Protein 9PYL (pdb70)

Solvent-accessible surface area: 13135 Å² total; per-residue (Å²): 69,44,94,4,11,115,8,10,2,87,28,2,83,84,1,11,120,122,14,93,83,3,24,54,93,1,0,8,4,34,4,2,12,4,74,6,22,49,111,14,56,11,62,58,146,39,10,34,22,7,15,103,8,28,5,63,32,8,44,1,28,37,58,33,58,118,129,59,10,90,119,11,133,129,98,14,77,58,11,46,83,107,6,47,111,31,7,148,187,37,66,107,108,24,46,63,21,12,114,83,6,60,72,87,27,74,46,5,70,142,93,0,52,66,34,0,126,56,13,78,114,89,156,45,79,60,97,5,32,129,12,10,50,87,39,0,120,85,0,22,132,123,10,98,91,11,4,159,72,0,42,45,1,29,48,67,9,4,126,28,21,59,111,18,58,14,62,65,123,39,7,43,39,10,11,103,8,27,14,46,19,10,51,2,5,56,89,39,63,104,130,86,6,97,96,5,119,114,116,20,67,64,24,44,74,98,4,25,116,32,6,123,177,47,65,107,123,19,40,67,47,16,98,76,9,54,56,115,27,83,28,2,58,34,58,0,27,5,19,0,33,0,4,96,38,38,180

Radius of gyration: 20.16 Å; Cα contacts (8 Å, |Δi|>4): 278; chains: 2; bounding box: 56×35×54 Å

Nearest PDB structures (foldseek):
  6zw4-assembly1_E  TM=3.536E-01  e=3.321E+00  Nostoc punctiforme
  6zvr-assembly1_C  TM=3.429E-01  e=3.159E+00  Nostoc punctiforme

B-factor: mean 26.14, std 9.21, range [7.26, 76.34]

Secondary structure (DSSP, 8-state):
--HHHHHHHHHHHHHHHH-TTTHHHHHHHHHHHHHHHHHHT--HHHHHHHHHHHHHHHHHHHHT-HHHHHHHHHHHHHHHHHHHHHHHTS-HHHHHHHHHHHHHHHHHHHHHHHHHHHHHHHT--/-HHHHHHHHHHHHHHHH-TTSHHHHHHHHHHHHHHHHHTT--HHHHHHHHHHHHHHHHHHHTT-HHHHHHHHHHHHHHHHHHHHHHTTS-HHHHHHHHHHHHHHHHHHHHHHHHHHHHHHH-

Structure (mmCIF, N/CA/C/O backbone):
data_9PYL
#
_entry.id   9PYL
#
_cell.length_a   42.705
_cell.length_b   52.625
_cell.length_c   98.861
_cell.angle_alpha   90.000
_cell.angle_beta   90.000
_cell.angle_gamma   90.000
#
_symmetry.space_group_name_H-M   'P 21 21 21'
#
loop_
_entity.id
_entity.type
_entity.pdbx_description
1 polymer ZETA_2
2 non-polymer 'ZINC ION'
3 water water
#
loop_
_atom_site.group_PDB
_atom_site.id
_atom_site.type_symbol
_atom_site.label_atom_id
_atom_site.label_alt_id
_atom_site.label_comp_id
_atom_site.label_asym_id
_atom_site.label_entity_id
_atom_site.label_seq_id
_atom_site.pdbx_PDB_ins_code
_atom_site.Cartn_x
_atom_site.Cartn_y
_atom_site.Cartn_z
_atom_site.occupancy
_atom_site.B_iso_or_equiv
_atom_site.auth_seq_id
_atom_site.auth_comp_id
_atom_site.auth_asym_id
_atom_site.auth_atom_id
_atom_site.pdbx_PDB_model_num
ATOM 1 N N . LEU A 1 2 ? 42.33514 37.11459 38.68445 1.000 25.25731 2 LEU A N 1
ATOM 2 C CA . LEU A 1 2 ? 42.94078 37.10715 40.01135 1.000 25.97130 2 LEU A CA 1
ATOM 3 C C . LEU A 1 2 ? 42.48590 38.31589 40.82390 1.000 29.20658 2 LEU A C 1
ATOM 4 O O . LEU A 1 2 ? 42.91392 39.44016 40.56819 1.000 33.59793 2 LEU A O 1
ATOM 9 N N . TH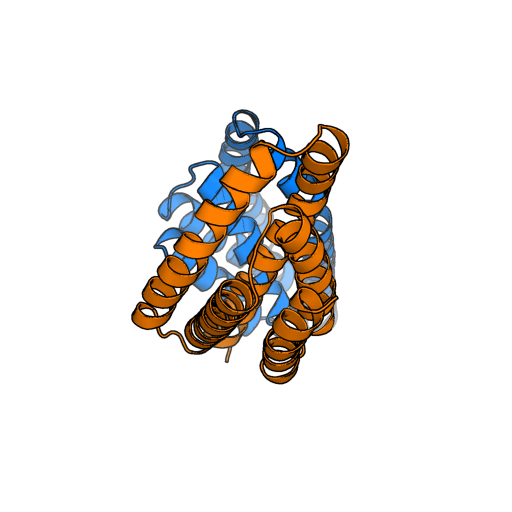R A 1 3 ? 41.61437 38.07910 41.80175 1.000 25.31160 3 THR A N 1
ATOM 10 C CA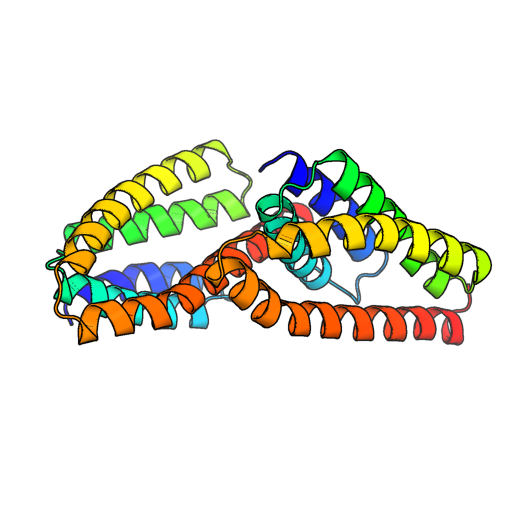 . THR A 1 3 ? 41.09460 39.16032 42.61932 1.000 23.13558 3 THR A CA 1
ATOM 11 C C . THR A 1 3 ? 42.16754 39.67133 43.57914 1.000 22.57850 3 THR A C 1
ATOM 12 O O . THR A 1 3 ? 43.15550 38.98355 43.84419 1.000 24.93845 3 THR A O 1
ATOM 16 N N . PRO A 1 4 ? 42.00279 40.89080 44.10120 1.000 22.72768 4 PRO A N 1
ATOM 17 C CA . PRO A 1 4 ? 42.93814 41.36894 45.13276 1.000 18.90302 4 PRO A CA 1
ATOM 18 C C . PRO A 1 4 ? 42.91786 40.52848 46.39616 1.000 23.20644 4 PRO A C 1
ATOM 19 O O . PRO A 1 4 ? 43.93133 40.45783 47.10181 1.000 15.13821 4 PRO A O 1
ATOM 23 N N . LEU A 1 5 ? 41.78710 39.89768 46.71434 1.000 16.32258 5 LEU A N 1
ATOM 24 C CA . LEU A 1 5 ? 41.75227 38.99738 47.86114 1.000 21.24734 5 LEU A CA 1
ATOM 25 C C . LEU A 1 5 ? 42.54974 37.72898 47.58158 1.000 19.69426 5 LEU A C 1
ATOM 26 O O . LEU A 1 5 ? 43.27117 37.23410 48.45701 1.000 19.28181 5 LEU A O 1
ATOM 31 N N . GLN A 1 6 ? 42.43781 37.19057 46.36507 1.000 22.29195 6 GLN A N 1
ATOM 32 C CA . GLN A 1 6 ? 43.20631 36.00079 46.01943 1.000 21.66437 6 GLN A CA 1
ATOM 33 C C . GLN A 1 6 ? 44.69723 36.29816 45.96849 1.000 21.50673 6 GLN A C 1
ATOM 34 O O . GLN A 1 6 ? 45.50877 35.45645 46.36791 1.000 19.66489 6 GLN A O 1
ATOM 40 N N . GLN A 1 7 ? 45.07302 37.49110 45.50146 1.000 18.51286 7 GLN A N 1
ATOM 41 C CA . GLN A 1 7 ? 46.48021 37.88294 45.50367 1.000 17.03238 7 GLN A CA 1
ATOM 42 C C . GLN A 1 7 ? 47.01985 38.00466 46.92280 1.000 19.16355 7 GLN A C 1
ATOM 43 O O . GLN A 1 7 ? 48.17763 37.65873 47.18255 1.000 19.62987 7 GLN A O 1
ATOM 49 N N . ALA A 1 8 ? 46.19709 38.49329 47.85593 1.00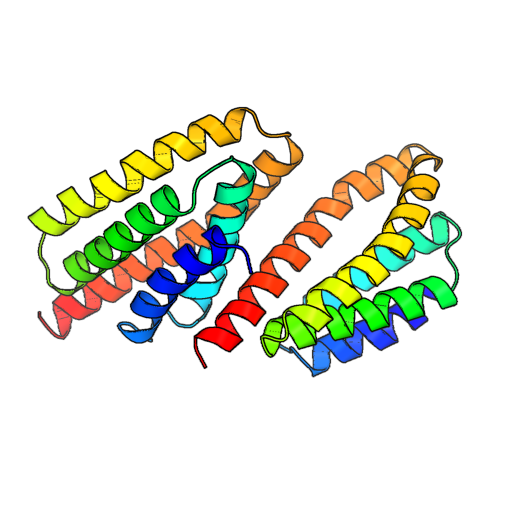0 11.35626 8 ALA A N 1
ATOM 50 C CA . ALA A 1 8 ? 46.64405 38.61580 49.24047 1.000 18.16127 8 ALA A CA 1
ATOM 51 C C . ALA A 1 8 ? 46.86111 37.24715 49.87509 1.000 16.76163 8 ALA A C 1
ATOM 52 O O . ALA A 1 8 ? 47.83821 37.04152 50.60446 1.000 18.13827 8 ALA A O 1
ATOM 54 N N . ALA A 1 9 ? 45.95973 36.29889 49.61465 1.000 13.33023 9 ALA A N 1
ATOM 55 C CA . ALA A 1 9 ? 46.15480 34.94825 50.12857 1.000 17.90007 9 ALA A CA 1
ATOM 56 C C . ALA A 1 9 ? 47.33212 34.25928 49.45085 1.000 19.21025 9 ALA A C 1
ATOM 57 O O . ALA A 1 9 ? 48.07357 33.51724 50.10370 1.000 15.39294 9 ALA A O 1
ATOM 59 N N . LEU A 1 10 ? 47.53040 34.50983 48.15347 1.000 19.34620 10 LEU A N 1
ATOM 60 C CA . LEU A 1 10 ? 48.64150 33.89984 47.42708 1.000 14.78042 10 LEU A CA 1
ATOM 61 C C . LEU A 1 10 ? 49.98647 34.36644 47.96824 1.000 20.84983 10 LEU A C 1
ATOM 62 O O . LEU A 1 10 ? 50.92839 33.57271 48.07008 1.000 22.96452 10 LEU A O 1
ATOM 67 N N . LYS A 1 11 ? 50.09169 35.64846 48.32426 1.000 11.36021 11 LYS A N 1
ATOM 68 C CA . LYS A 1 11 ? 51.35933 36.19625 48.80006 1.000 18.35602 11 LYS A CA 1
ATOM 69 C C . LYS A 1 11 ? 51.82488 35.50278 50.07437 1.000 13.25901 11 LYS A C 1
ATOM 70 O O . LYS A 1 11 ? 52.99309 35.11705 50.19357 1.000 18.55789 11 LYS A O 1
ATOM 76 N N . TRP A 1 12 ? 50.92785 35.34363 51.04726 1.000 16.36971 12 TRP A N 1
ATOM 77 C CA . TRP A 1 12 ? 51.33394 34.75786 52.32044 1.000 10.53990 12 TRP A CA 1
ATOM 78 C C . TRP A 1 12 ? 51.43309 33.23955 52.25547 1.000 17.91918 12 TRP A C 1
ATOM 79 O O . TRP A 1 12 ? 52.28285 32.65177 52.93408 1.000 17.47852 12 TRP A O 1
ATOM 90 N N . ALA A 1 13 ? 50.59067 32.58902 51.45065 1.000 15.30643 13 ALA A N 1
ATOM 91 C CA . ALA A 1 13 ? 50.67480 31.13777 51.32951 1.000 22.19126 13 ALA A CA 1
ATOM 92 C C . ALA A 1 13 ? 51.92472 30.70932 50.57184 1.000 22.42967 13 ALA A C 1
ATOM 93 O O . ALA A 1 13 ? 52.49513 29.65312 50.87047 1.000 24.12323 13 ALA A O 1
ATOM 95 N N . ARG A 1 14 ? 52.36526 31.51014 49.59644 1.000 15.87052 14 ARG A N 1
ATOM 96 C CA . ARG A 1 14 ? 53.58863 31.18550 48.86819 1.000 25.85266 14 ARG A CA 1
ATOM 97 C C . ARG A 1 14 ? 54.81731 31.34633 49.75478 1.000 22.01910 14 ARG A C 1
ATOM 98 O O . ARG A 1 14 ? 55.77259 30.56931 49.64255 1.000 23.95968 14 ARG A O 1
ATOM 106 N N . LYS A 1 15 ? 54.81872 32.35610 50.63287 1.000 18.56131 15 LYS A N 1
ATOM 107 C CA . LYS A 1 15 ? 55.94648 32.53778 51.54319 1.000 16.06382 15 LYS A CA 1
ATOM 108 C C . LYS A 1 15 ? 56.10966 31.32840 52.45676 1.000 18.01318 15 LYS A C 1
ATOM 109 O O . LYS A 1 15 ? 57.22152 30.81453 52.62817 1.000 19.90131 15 LYS A O 1
ATOM 115 N N . LEU A 1 16 ? 55.00824 30.84980 53.04126 1.000 15.88283 16 LEU A N 1
ATOM 116 C CA . LEU A 1 16 ? 55.08068 29.66885 53.89733 1.000 23.12094 16 LEU A CA 1
ATOM 117 C C . LEU A 1 16 ? 55.57280 28.45027 53.12458 1.000 22.84545 16 LEU A C 1
ATOM 118 O O . LEU A 1 16 ? 56.39934 27.68081 53.62774 1.000 23.12216 16 LEU A O 1
ATOM 123 N N . ALA A 1 17 ? 55.09041 28.26668 51.89235 1.000 20.93462 17 ALA A N 1
ATOM 124 C CA . ALA A 1 17 ? 55.51768 27.11835 51.09704 1.000 20.61850 17 ALA A CA 1
ATOM 125 C C . ALA A 1 17 ? 56.99538 27.21155 50.73895 1.000 20.59047 17 ALA A C 1
ATOM 126 O O . ALA A 1 17 ? 57.71135 26.20381 50.76308 1.000 25.03669 17 ALA A O 1
ATOM 128 N N . GLU A 1 18 ? 57.46945 28.41468 50.40848 1.000 21.04441 18 GLU A N 1
ATOM 129 C CA . GLU A 1 18 ? 58.87512 28.59093 50.06147 1.000 22.87952 18 GLU A CA 1
ATOM 130 C C . GLU A 1 18 ? 59.78612 28.35346 51.25990 1.000 25.38548 18 GLU A C 1
ATOM 131 O O . GLU A 1 18 ? 60.85092 27.74264 51.12062 1.000 19.48561 18 GLU A O 1
ATOM 137 N N . ARG A 1 19 ? 59.40123 28.83495 52.44225 1.000 20.89898 19 ARG A N 1
ATOM 138 C CA . ARG A 1 19 ? 60.27345 28.67745 53.59950 1.000 25.98784 19 ARG A CA 1
ATOM 139 C C . ARG A 1 19 ? 60.22359 27.27391 54.18447 1.000 28.87362 19 ARG A C 1
ATOM 140 O O . ARG A 1 19 ? 61.15674 26.87754 54.88902 1.000 32.43469 19 ARG A O 1
ATOM 148 N N . PHE A 1 20 ? 59.16526 26.51626 53.91410 1.000 17.92814 20 PHE A N 1
ATOM 149 C CA . PHE A 1 20 ? 58.99977 25.16283 54.44274 1.000 31.23537 20 PHE A CA 1
ATOM 150 C C . PHE A 1 20 ? 58.55162 24.26668 53.29791 1.000 21.20658 20 PHE A C 1
ATOM 151 O O . PHE A 1 20 ? 57.35383 23.99355 53.13671 1.000 20.73116 20 PHE A O 1
ATOM 159 N N . PRO A 1 21 ? 59.49439 23.79251 52.47779 1.000 26.49529 21 PRO A N 1
ATOM 160 C CA . PRO A 1 21 ? 59.11414 23.05602 51.25948 1.000 20.70132 21 PRO A CA 1
ATOM 161 C C . PRO A 1 21 ? 58.37958 21.76084 51.53201 1.000 26.82250 21 PRO A C 1
ATOM 162 O O . PRO A 1 21 ? 57.70646 21.24604 50.63035 1.000 28.94721 21 PRO A O 1
ATOM 166 N N . GLU A 1 22 ? 58.49460 21.21047 52.74027 1.000 27.12957 22 GLU A N 1
ATOM 167 C CA A GLU A 1 22 ? 57.77372 19.98912 53.08117 0.629 29.49739 22 GLU A CA 1
ATOM 168 C CA B GLU A 1 22 ? 57.77301 19.98081 53.03991 0.371 29.45090 22 GLU A CA 1
ATOM 169 C C . GLU A 1 22 ? 56.26498 20.18971 52.99406 1.000 29.09721 22 GLU A C 1
ATOM 170 O O . GLU A 1 22 ? 55.52545 19.24909 52.68286 1.000 32.54784 22 GLU A O 1
ATOM 181 N N . LEU A 1 23 ? 55.79004 21.40481 53.27688 1.000 36.56071 23 LEU A N 1
ATOM 182 C CA . LEU A 1 23 ? 54.36747 21.68719 53.11215 1.000 34.01756 23 LEU A CA 1
ATOM 183 C C . LEU A 1 23 ? 53.98268 21.65691 51.63889 1.000 36.82079 23 LEU A C 1
ATOM 184 O O . LEU A 1 23 ? 52.91696 21.14471 51.27705 1.000 39.11815 23 LEU A O 1
ATOM 189 N N . GLY A 1 24 ? 54.84132 22.19977 50.77771 1.000 31.23942 24 GLY A N 1
ATOM 190 C CA . GLY A 1 24 ? 54.66477 22.08641 49.34630 1.000 36.59922 24 GLY A CA 1
ATOM 191 C C . GLY A 1 24 ? 53.64663 23.05759 48.78374 1.000 33.14682 24 GLY A C 1
ATOM 192 O O . GLY A 1 24 ? 53.07380 23.90478 49.47368 1.000 30.65079 24 GLY A O 1
ATOM 193 N N . GLU A 1 25 ? 53.42976 22.92340 47.47467 1.000 37.93222 25 GLU A N 1
ATOM 194 C CA . GLU A 1 25 ? 52.40445 23.70655 46.80183 1.000 31.20927 25 GLU A CA 1
ATOM 195 C C . GLU A 1 25 ? 51.00421 23.36594 47.29288 1.000 32.38693 25 GLU A C 1
ATOM 196 O O . GLU A 1 25 ? 50.09449 24.18689 47.13816 1.000 25.23443 25 GLU A O 1
ATOM 202 N N . GLU A 1 26 ? 50.81074 22.17566 47.87384 1.000 34.22850 26 GLU A N 1
ATOM 203 C CA . GLU A 1 26 ? 49.51534 21.83430 48.45713 1.000 33.58714 26 GLU A CA 1
ATOM 204 C C . GLU A 1 26 ? 49.10836 22.83765 49.52815 1.000 31.50600 26 GLU A C 1
ATOM 205 O O . GLU A 1 26 ? 47.92222 23.16382 49.66003 1.000 30.29563 26 GLU A O 1
ATOM 211 N N . PHE A 1 27 ? 50.07907 23.35417 50.28411 1.000 25.64351 27 PHE A N 1
ATOM 212 C CA . PHE A 1 27 ? 49.78213 24.38221 51.27390 1.000 22.59622 27 PHE A CA 1
ATOM 213 C C . PHE A 1 27 ? 49.21294 25.63642 50.61890 1.000 22.71400 27 PHE A C 1
ATOM 214 O O . PHE A 1 27 ? 48.33388 26.29391 51.19008 1.000 20.81059 27 PHE A O 1
ATOM 222 N N . ILE A 1 28 ? 49.69013 25.97648 49.41814 1.000 25.77613 28 ILE A N 1
ATOM 223 C CA . ILE A 1 28 ? 49.17191 27.14594 48.71074 1.000 20.66561 28 ILE A CA 1
ATOM 224 C C . ILE A 1 28 ? 47.77189 26.87329 48.17534 1.000 20.54372 28 ILE A C 1
ATOM 225 O O . ILE A 1 28 ? 46.87145 27.71516 48.28696 1.000 14.35719 28 ILE A O 1
ATOM 230 N N . ALA A 1 29 ? 47.56799 25.70147 47.57225 1.000 17.90824 29 ALA A N 1
ATOM 231 C CA . ALA A 1 29 ? 46.28340 25.41808 46.94241 1.000 20.22020 29 ALA A CA 1
ATOM 232 C C . ALA A 1 29 ? 45.16721 25.35523 47.97564 1.000 14.73965 29 ALA A C 1
ATOM 233 O O . ALA A 1 29 ? 44.07565 25.89142 47.75135 1.000 13.71452 29 ALA A O 1
ATOM 235 N N . VAL A 1 30 ? 45.42599 24.71934 49.12142 1.000 17.57121 30 VAL A N 1
ATOM 236 C CA . VAL A 1 30 ? 44.40424 24.61654 50.16002 1.000 17.95580 30 VAL A CA 1
ATOM 237 C C . VAL A 1 30 ? 44.04293 25.99701 50.69539 1.000 16.05340 30 VAL A C 1
ATOM 238 O O . VAL A 1 30 ? 42.87357 26.28108 50.98365 1.000 21.90355 30 VAL A O 1
ATOM 242 N N . HIS A 1 31 ? 45.03205 26.88211 50.82650 1.000 15.77394 31 HIS A N 1
ATOM 243 C CA . HIS A 1 31 ? 44.74329 28.20980 51.35020 1.000 17.29660 31 HIS A CA 1
ATOM 244 C C . HIS A 1 31 ? 44.03746 29.08606 50.32539 1.000 21.20110 31 HIS A C 1
ATOM 245 O O . HIS A 1 31 ? 43.31730 30.01292 50.71077 1.000 18.47578 31 HIS A O 1
ATOM 252 N N . LEU A 1 32 ? 44.21777 28.80917 49.03304 1.000 15.96209 32 LEU A N 1
ATOM 253 C CA . LEU A 1 32 ? 43.42074 29.49168 48.01843 1.000 20.69094 32 LEU A CA 1
ATOM 254 C C . LEU A 1 32 ? 41.95795 29.07180 48.09307 1.000 20.00499 32 LEU A C 1
ATOM 255 O O . LEU A 1 32 ? 41.05751 29.91156 47.97026 1.000 19.99194 32 LEU A O 1
ATOM 260 N N . GLU A 1 33 ? 41.70280 27.77392 48.28447 1.000 19.84986 33 GLU A N 1
ATOM 261 C CA . GLU A 1 33 ? 40.32925 27.29747 48.41339 1.000 16.91544 33 GLU A CA 1
ATOM 262 C C . GLU A 1 33 ? 39.66509 27.86704 49.65873 1.000 16.31046 33 GLU A C 1
ATOM 263 O O . GLU A 1 33 ? 38.48160 28.22269 49.63212 1.000 21.96878 33 GLU A O 1
ATOM 269 N N . GLU A 1 34 ? 40.40716 27.94814 50.76381 1.000 17.22354 34 GLU A N 1
ATOM 270 C CA . GLU A 1 34 ? 39.88444 28.61618 51.94976 1.000 17.64753 34 GLU A CA 1
ATOM 271 C C . GLU A 1 34 ? 39.57980 30.08039 51.65662 1.000 19.69787 34 GLU A C 1
ATOM 272 O O . GLU A 1 34 ? 38.55498 30.61181 52.10264 1.000 22.70297 34 GLU A O 1
ATOM 278 N N . ALA A 1 35 ? 40.44646 30.73772 50.87906 1.000 21.91419 35 ALA A N 1
ATOM 279 C CA . ALA A 1 35 ? 40.24114 32.13958 50.53060 1.000 14.62268 35 ALA A CA 1
ATOM 280 C C . ALA A 1 35 ? 39.02093 32.34172 49.64326 1.000 17.76740 35 ALA A C 1
ATOM 281 O O . ALA A 1 35 ? 38.44831 33.43506 49.63375 1.000 18.62610 35 ALA A O 1
ATOM 283 N N . ARG A 1 36 ? 38.61741 31.32461 48.87887 1.000 16.30742 36 ARG A N 1
ATOM 284 C CA . ARG A 1 36 ? 37.39892 31.46020 48.09001 1.000 21.56151 36 ARG A CA 1
ATOM 285 C C . ARG A 1 36 ? 36.17308 31.50316 48.99465 1.000 20.20380 36 ARG A C 1
ATOM 286 O O . ARG A 1 36 ? 35.22980 32.25845 48.73585 1.000 18.97519 36 ARG A O 1
ATOM 294 N N . PHE A 1 37 ? 36.17522 30.72073 50.07346 1.000 14.44270 37 PHE A N 1
ATOM 295 C CA . PHE A 1 37 ? 35.07436 30.80629 51.02233 1.000 11.87021 37 PHE A CA 1
ATOM 296 C C . PHE A 1 37 ? 35.10039 32.12309 51.79048 1.000 14.08808 37 PHE A C 1
ATOM 297 O O . PHE A 1 37 ? 34.03963 32.68898 52.07585 1.000 14.60102 37 PHE A O 1
ATOM 305 N N . TRP A 1 38 ? 36.29015 32.63540 52.11841 1.000 15.58667 38 TRP A N 1
ATOM 306 C CA . TRP A 1 38 ? 36.37083 33.95856 52.73357 1.000 19.19854 38 TRP A CA 1
ATOM 307 C C . TRP A 1 38 ? 35.79694 35.02690 51.81139 1.000 15.40579 38 TRP A C 1
ATOM 308 O O . TRP A 1 38 ? 35.07491 35.92503 52.26140 1.000 13.58644 38 TRP A O 1
ATOM 319 N N . GLU A 1 39 ? 36.10419 34.94366 50.51488 1.000 16.30104 39 GLU A N 1
ATOM 320 C CA . GLU A 1 39 ? 35.54357 35.89357 49.55973 1.000 14.72537 39 GLU A CA 1
ATOM 321 C C . GLU A 1 39 ? 34.02814 35.74800 49.45508 1.000 15.76036 39 GLU A C 1
ATOM 322 O O . GLU A 1 39 ? 33.30814 36.74991 49.37129 1.000 12.46942 39 GLU A O 1
ATOM 328 N N . LYS A 1 40 ? 33.52335 34.51148 49.46558 1.000 16.72019 40 LYS A N 1
ATOM 329 C CA . LYS A 1 40 ? 32.07750 34.30405 49.43509 1.000 21.18389 40 LYS A CA 1
ATOM 330 C C . LYS A 1 40 ? 31.39925 34.92675 50.64952 1.000 15.93622 40 LYS A C 1
ATOM 331 O O . LYS A 1 40 ? 30.30884 35.50184 50.53399 1.000 24.25064 40 LYS A O 1
ATOM 337 N N . ALA A 1 41 ? 32.03132 34.82730 51.82086 1.000 18.23411 41 ALA A N 1
ATOM 338 C CA . ALA A 1 41 ? 31.47353 35.36670 53.05515 1.000 14.99369 41 ALA A CA 1
ATOM 339 C C . ALA A 1 41 ? 31.56166 36.88379 53.14269 1.000 24.65838 41 ALA A C 1
ATOM 340 O O . ALA A 1 41 ? 30.97338 37.46849 54.05957 1.000 22.41133 41 ALA A O 1
ATOM 342 N N . GLY A 1 42 ? 32.27838 37.52925 52.23134 1.000 20.55331 42 GLY A N 1
ATOM 343 C CA . GLY A 1 42 ? 32.39424 38.96972 52.23464 1.000 24.07261 42 GLY A CA 1
ATOM 344 C C . GLY A 1 42 ? 33.63393 39.53688 52.88951 1.000 20.24202 42 GLY A C 1
ATOM 345 O O . GLY A 1 42 ? 33.62769 40.71967 53.24916 1.000 21.69277 42 GLY A O 1
ATOM 346 N N . ALA A 1 43 ? 34.68772 38.74086 53.05835 1.000 15.45048 43 ALA A N 1
ATOM 347 C CA . ALA A 1 43 ? 35.93781 39.24806 53.60229 1.000 18.98409 43 ALA A CA 1
ATOM 348 C C . ALA A 1 43 ? 36.59990 40.21181 52.62120 1.000 18.95807 43 ALA A C 1
ATOM 349 O O . ALA A 1 43 ? 36.39171 40.14806 51.40587 1.000 13.96944 43 ALA A O 1
ATOM 351 N N . THR A 1 44 ? 37.42083 41.10801 53.16680 1.000 15.22064 44 THR A N 1
ATOM 352 C CA . THR A 1 44 ? 38.13492 42.09628 52.37677 1.000 17.36236 44 THR A CA 1
ATOM 353 C C . THR A 1 44 ? 39.57561 41.66567 52.15187 1.000 19.30096 44 THR A C 1
ATOM 354 O O . THR A 1 44 ? 40.10972 40.83297 52.88991 1.000 16.73685 44 THR A O 1
ATOM 358 N N . PRO A 1 45 ? 40.23728 42.21670 51.12899 1.000 21.56096 45 PRO A N 1
ATOM 359 C CA . PRO A 1 45 ? 41.66056 41.90160 50.92625 1.000 21.68992 45 PRO A CA 1
ATOM 360 C C . PRO A 1 45 ? 42.54258 42.24133 52.11601 1.000 22.40202 45 PRO A C 1
ATOM 361 O O . PRO A 1 45 ? 43.54279 41.55223 52.34921 1.000 19.74846 45 PRO A O 1
ATOM 365 N N . GLU A 1 46 ? 42.21454 43.28218 52.87960 1.000 20.01439 46 GLU A N 1
ATOM 366 C CA . GLU A 1 46 ? 43.05933 43.62711 54.01688 1.000 18.02444 46 GLU A CA 1
ATOM 367 C C . GLU A 1 46 ? 42.87328 42.65012 55.17308 1.000 21.90943 46 GLU A C 1
ATOM 368 O O . GLU A 1 46 ? 43.83367 42.36323 55.89876 1.000 14.82637 46 GLU A O 1
ATOM 374 N N . GLU A 1 47 ? 41.65909 42.12024 55.35196 1.000 13.38124 47 GLU A N 1
ATOM 375 C CA . GLU A 1 47 ? 41.44308 41.08427 56.35751 1.000 25.89455 47 GLU A CA 1
ATOM 376 C C . GLU A 1 47 ? 42.21587 39.81413 56.01577 1.000 15.43320 47 GLU A C 1
ATOM 377 O O . GLU A 1 47 ? 42.82225 39.19570 56.89643 1.000 17.24476 47 GLU A O 1
ATOM 383 N N . VAL A 1 48 ? 42.20742 39.41474 54.74069 1.000 16.74526 48 VAL A N 1
ATOM 384 C CA . VAL A 1 48 ? 42.95109 38.23289 54.31103 1.000 15.27835 48 VAL A CA 1
ATOM 385 C C . VAL A 1 48 ? 44.45210 38.48105 54.40192 1.000 19.66173 48 VAL A C 1
ATOM 386 O O . VAL A 1 48 ? 45.22610 37.57981 54.74582 1.000 14.50581 48 VAL A O 1
ATOM 390 N N . ASP A 1 49 ? 44.88665 39.70568 54.09867 1.000 16.16854 49 ASP A N 1
ATOM 391 C CA . ASP A 1 49 ? 46.30570 40.03376 54.17100 1.000 19.07080 49 ASP A CA 1
ATOM 392 C C . ASP A 1 49 ? 46.79548 40.03168 55.61208 1.000 17.22168 49 ASP A C 1
ATOM 393 O O . ASP A 1 49 ? 47.91061 39.57808 55.89575 1.000 17.07104 49 ASP A O 1
ATOM 398 N N . ALA A 1 50 ? 45.98088 40.54246 56.53610 1.000 17.05777 50 ALA A N 1
ATOM 399 C CA . ALA A 1 50 ? 46.37883 40.54506 57.93882 1.000 19.93309 50 ALA A CA 1
ATOM 400 C C . ALA A 1 50 ? 46.33218 39.13998 58.52417 1.000 16.55796 50 ALA A C 1
ATOM 401 O O . ALA A 1 50 ? 47.16533 38.78361 59.36564 1.000 17.69543 50 ALA A O 1
ATOM 403 N N . ALA A 1 51 ? 45.36655 38.32671 58.09121 1.000 16.88362 51 ALA A N 1
ATOM 404 C CA . ALA A 1 51 ? 45.27359 36.96223 58.59917 1.000 17.02130 51 ALA A CA 1
ATOM 405 C C . ALA A 1 51 ? 46.39745 36.09586 58.04848 1.000 12.41372 51 ALA A C 1
ATOM 406 O O . ALA A 1 51 ? 46.97441 35.27805 58.77668 1.000 15.35565 51 ALA A O 1
ATOM 408 N N . GLY A 1 52 ? 46.71945 36.25698 56.76203 1.000 16.24942 52 GLY A N 1
ATOM 409 C CA . GLY A 1 52 ? 47.83007 35.51556 56.19247 1.000 14.77082 52 GLY A CA 1
ATOM 410 C C . GLY A 1 52 ? 49.16116 35.90294 56.80200 1.000 16.47630 52 GLY A C 1
ATOM 411 O O . GLY A 1 52 ? 50.03948 35.05318 56.98589 1.000 14.72449 52 GLY A O 1
ATOM 412 N N . LYS A 1 53 ? 49.33206 37.18605 57.12215 1.000 15.86027 53 LYS A N 1
ATOM 413 C CA . LYS A 1 53 ? 50.56305 37.63084 57.76563 1.000 17.59175 53 LYS A CA 1
ATOM 414 C C . LYS A 1 53 ? 50.70165 37.03449 59.15890 1.000 14.06676 53 LYS A C 1
ATOM 415 O O . LYS A 1 53 ? 51.79755 36.62278 59.55889 1.000 14.78118 53 LYS A O 1
ATOM 421 N N . ALA A 1 54 ? 49.60249 36.98265 59.91343 1.000 12.32563 54 ALA A N 1
ATOM 422 C CA . ALA A 1 54 ? 49.64479 36.35663 61.22868 1.000 18.08795 54 ALA A CA 1
ATOM 423 C C . ALA A 1 54 ? 49.85296 34.85037 61.12457 1.000 15.84272 54 ALA A C 1
ATOM 424 O O . ALA A 1 54 ? 50.45046 34.24686 62.02222 1.000 17.32988 54 ALA A O 1
ATOM 426 N N . THR A 1 55 ? 49.37950 34.23028 60.04051 1.000 16.05742 55 THR A N 1
ATOM 427 C CA . THR A 1 55 ? 49.56924 32.79200 59.86639 1.000 14.94672 55 THR A CA 1
ATOM 428 C C . THR A 1 55 ? 51.03177 32.45117 59.61877 1.000 14.06629 55 THR A C 1
ATOM 429 O O . THR A 1 55 ? 51.54103 31.45751 60.15138 1.000 19.81235 55 THR A O 1
ATOM 433 N N . LEU A 1 56 ? 51.72354 33.25771 58.80922 1.000 18.21690 56 LEU A N 1
ATOM 434 C CA . LEU A 1 56 ? 53.15276 33.04234 58.60034 1.000 17.63501 56 LEU A CA 1
ATOM 435 C C . LEU A 1 56 ? 53.92550 33.22611 59.89976 1.000 20.24084 56 LEU A C 1
ATOM 436 O O . LEU A 1 56 ? 54.79762 32.41599 60.23340 1.000 20.46510 56 LEU A O 1
ATOM 441 N N . GLU A 1 57 ? 53.61162 34.28391 60.65162 1.000 17.80862 57 GLU A N 1
ATOM 442 C CA . GLU A 1 57 ? 54.24593 34.48527 61.95078 1.000 24.98119 57 GLU A CA 1
ATOM 443 C C . GLU A 1 57 ? 53.92461 33.35221 62.91583 1.000 17.15521 57 GLU A C 1
ATOM 444 O O . GLU A 1 57 ? 54.76550 32.98614 63.74488 1.000 18.41516 57 GLU A O 1
ATOM 450 N N . TYR A 1 58 ? 52.71707 32.79119 62.83238 1.000 17.81330 58 TYR A N 1
ATOM 451 C CA . TYR A 1 58 ? 52.35608 31.68875 63.71786 1.000 21.87937 58 TYR A CA 1
ATOM 452 C C . TYR A 1 58 ? 53.22993 30.46988 63.45103 1.000 16.27627 58 TYR A C 1
ATOM 453 O O . TYR A 1 58 ? 53.83207 29.90585 64.37238 1.000 21.99141 58 TYR A O 1
ATOM 462 N N . TYR A 1 59 ? 53.32199 30.05449 62.18778 1.000 19.88903 59 TYR A N 1
ATOM 463 C CA . TYR A 1 59 ? 54.11824 28.87639 61.86965 1.000 14.73977 59 TYR A CA 1
ATOM 464 C C . TYR A 1 59 ? 55.60365 29.13555 62.07704 1.000 21.82302 59 TYR A C 1
ATOM 465 O O . TYR A 1 59 ? 56.32369 28.25006 62.55055 1.000 19.99306 59 TYR A O 1
ATOM 474 N N . GLU A 1 60 ? 56.07405 30.34230 61.75653 1.000 17.21955 60 GLU A N 1
ATOM 475 C CA . GLU A 1 60 ? 57.44858 30.70829 62.07919 1.000 17.81071 60 GLU A CA 1
ATOM 476 C C . GLU A 1 60 ? 57.71139 30.62329 63.57729 1.000 24.22165 60 GLU A C 1
ATOM 477 O O . GLU A 1 60 ? 58.83335 30.31246 63.99191 1.000 22.75183 60 GLU A O 1
ATOM 483 N N . ALA A 1 61 ? 56.69382 30.88471 64.40295 1.000 18.54800 61 ALA A N 1
ATOM 484 C CA . ALA A 1 61 ? 56.86667 30.76672 65.84738 1.000 22.47837 61 ALA A CA 1
ATOM 485 C C . ALA A 1 61 ? 57.03294 29.31270 66.26922 1.000 16.64079 61 ALA A C 1
ATOM 486 O O . ALA A 1 61 ? 57.85172 29.00588 67.14230 1.000 24.37301 61 ALA A O 1
ATOM 488 N N . ILE A 1 62 ? 56.26168 28.40667 65.66589 1.000 14.87690 62 ILE A N 1
ATOM 489 C CA . ILE A 1 62 ? 56.40072 26.98461 65.96542 1.000 18.89521 62 ILE A CA 1
ATOM 490 C C . ILE A 1 62 ? 57.77449 26.47893 65.53741 1.000 21.15198 62 ILE A C 1
ATOM 491 O O . ILE A 1 62 ? 58.41622 25.69872 66.25180 1.000 29.14372 62 ILE A O 1
ATOM 496 N N . ARG A 1 63 ? 58.24789 26.91621 64.36896 1.000 15.91390 63 ARG A N 1
ATOM 497 C CA . ARG A 1 63 ? 59.55003 26.47467 63.87750 1.000 23.24704 63 ARG A CA 1
ATOM 498 C C . ARG A 1 63 ? 60.68255 26.93323 64.78677 1.000 21.21462 63 ARG A C 1
ATOM 499 O O . ARG A 1 63 ? 61.69546 26.23532 64.91825 1.000 24.34267 63 ARG A O 1
ATOM 507 N N . ASN A 1 64 ? 60.52704 28.08537 65.43338 1.000 23.05095 64 ASN A N 1
ATOM 508 C CA . ASN A 1 64 ? 61.57580 28.66400 66.25992 1.000 20.83442 64 ASN A CA 1
ATOM 509 C C . ASN A 1 64 ? 61.33560 28.47733 67.75260 1.000 26.55115 64 ASN A C 1
ATOM 510 O O . ASN A 1 64 ? 62.16160 28.91789 68.55701 1.000 25.25253 64 ASN A O 1
ATOM 515 N N . GLY A 1 65 ? 60.23739 27.83416 68.14294 1.000 24.41485 65 GLY A N 1
ATOM 516 C CA . GLY A 1 65 ? 59.96483 27.62355 69.55122 1.000 27.99507 65 GLY A CA 1
ATOM 517 C C . GLY A 1 65 ? 59.56438 28.86049 70.32200 1.000 34.10135 65 GLY A C 1
ATOM 518 O O . GLY A 1 65 ? 59.62322 28.85479 71.55424 1.000 36.90580 65 GLY A O 1
ATOM 519 N N . ASP A 1 66 ? 59.16064 29.92654 69.63391 1.000 24.54799 66 ASP A N 1
ATOM 520 C CA . ASP A 1 66 ? 58.70330 31.14655 70.29247 1.000 26.74085 66 ASP A CA 1
ATOM 521 C C . ASP A 1 66 ? 57.22971 30.98123 70.65017 1.000 31.14868 66 ASP A C 1
ATOM 522 O O . ASP A 1 66 ? 56.36201 31.01879 69.77138 1.000 27.49755 66 ASP A O 1
ATOM 527 N N . GLU A 1 67 ? 56.94482 30.80642 71.94351 1.000 32.17876 67 GLU A N 1
ATOM 528 C CA . GLU A 1 67 ? 55.58290 30.51849 72.38399 1.000 32.04444 67 GLU A CA 1
ATOM 529 C C . GLU A 1 67 ? 54.74882 31.78554 72.54793 1.000 34.80375 67 GLU A C 1
ATOM 530 O O . GLU A 1 67 ? 53.55632 31.78547 72.22259 1.000 32.18431 67 GLU A O 1
ATOM 536 N N . GLU A 1 68 ? 55.34289 32.86583 73.06510 1.000 34.77309 68 GLU A N 1
ATOM 537 C CA . GLU A 1 68 ? 54.60702 34.12279 73.18779 1.000 31.36227 68 GLU A CA 1
ATOM 538 C C . GLU A 1 68 ? 54.18107 34.63801 71.81939 1.000 29.82842 68 GLU A C 1
ATOM 539 O O . GLU A 1 68 ? 53.03713 35.06541 71.62823 1.000 30.43361 68 GLU A O 1
ATOM 545 N N . LYS A 1 69 ? 55.10092 34.61244 70.85422 1.000 26.82316 69 LYS A N 1
ATOM 546 C CA . LYS A 1 69 ? 54.77685 35.04316 69.49973 1.000 23.31800 69 LYS A CA 1
ATOM 547 C C . LYS A 1 69 ? 53.72863 34.13981 68.86564 1.000 20.02895 69 LYS A C 1
ATOM 548 O O . LYS A 1 69 ? 52.87487 34.61500 68.10776 1.000 21.37624 69 LYS A O 1
ATOM 554 N N . ALA A 1 70 ? 53.76717 32.84155 69.17587 1.000 21.65055 70 ALA A N 1
ATOM 555 C CA . ALA A 1 70 ? 52.76976 31.91649 68.64797 1.000 19.13117 70 ALA A CA 1
ATOM 556 C C . ALA A 1 70 ? 51.38249 32.21749 69.20058 1.000 24.27580 70 ALA A C 1
ATOM 557 O O . ALA A 1 70 ? 50.38867 32.14436 68.46818 1.000 24.74016 70 ALA A O 1
ATOM 559 N N . VAL A 1 71 ? 51.29208 32.55459 70.48879 1.000 24.22358 71 VAL A N 1
ATOM 560 C CA . VAL A 1 71 ? 49.99626 32.87240 71.08260 1.000 28.06504 71 VAL A CA 1
ATOM 561 C C . VAL A 1 71 ? 49.43041 34.14895 70.47450 1.000 28.99769 71 VAL A C 1
ATOM 562 O O . VAL A 1 71 ? 48.25091 34.21067 70.10839 1.000 23.39783 71 VAL A O 1
ATOM 566 N N . GLU A 1 72 ? 50.26160 35.18797 70.35810 1.000 24.99215 72 GLU A N 1
ATOM 567 C CA . GLU A 1 72 ? 49.77984 36.45292 69.81314 1.000 22.15277 72 GLU A CA 1
ATOM 568 C C . GLU A 1 72 ? 49.39579 36.31416 68.34409 1.000 22.63251 72 GLU A C 1
ATOM 569 O O . GLU A 1 72 ? 48.35344 36.82568 67.91963 1.000 19.52612 72 GLU A O 1
ATOM 575 N N . ALA A 1 73 ? 50.22159 35.62757 67.55120 1.000 23.71451 73 ALA A N 1
ATOM 576 C CA . ALA A 1 73 ? 49.91394 35.48467 66.13205 1.000 17.89956 73 ALA A CA 1
ATOM 577 C C . ALA A 1 73 ? 48.65999 34.64494 65.92356 1.000 21.00027 73 ALA A C 1
ATOM 578 O O . ALA A 1 73 ? 47.82946 34.96520 65.06530 1.000 16.58270 73 ALA A O 1
ATOM 580 N N . ARG A 1 74 ? 48.50040 33.57452 66.70927 1.000 18.36357 74 ARG A N 1
ATOM 581 C CA . ARG A 1 74 ? 47.31346 32.73339 66.59054 1.000 20.49362 74 ARG A CA 1
ATOM 582 C C . ARG A 1 74 ? 46.04459 33.52294 66.88590 1.000 24.83398 74 ARG A C 1
ATOM 583 O O . ARG A 1 74 ? 45.04283 33.38517 66.17515 1.000 22.26820 74 ARG A O 1
ATOM 591 N N . LYS A 1 75 ? 46.06830 34.36365 67.92593 1.000 27.24830 75 LYS A N 1
ATOM 592 C CA . LYS A 1 75 ? 44.88745 35.15962 68.25294 1.000 27.26235 75 LYS A CA 1
ATOM 593 C C . LYS A 1 75 ? 44.58102 36.17766 67.16235 1.000 26.16704 75 LYS A C 1
ATOM 594 O O . LYS A 1 75 ? 43.41308 36.41617 66.83980 1.000 25.28972 75 LYS A O 1
ATOM 600 N N . LYS A 1 76 ? 45.61034 36.80342 66.59434 1.000 19.87997 76 LYS A N 1
ATOM 601 C CA . LYS A 1 76 ? 45.36560 37.78020 65.54047 1.000 23.73524 76 LYS A CA 1
ATOM 602 C C . LYS A 1 76 ? 44.71827 37.12522 64.32615 1.000 24.97875 76 LYS A C 1
ATOM 603 O O . LYS A 1 76 ? 43.80320 37.69379 63.72018 1.000 24.37581 76 LYS A O 1
ATOM 609 N N . ALA A 1 77 ? 45.16215 35.91624 63.97138 1.000 20.31740 77 ALA A N 1
ATOM 610 C CA . ALA A 1 77 ? 44.59325 35.22822 62.81587 1.000 21.44273 77 ALA A CA 1
ATOM 611 C C . ALA A 1 77 ? 43.17043 34.75759 63.09149 1.000 22.39588 77 ALA A C 1
ATOM 612 O O . ALA A 1 77 ? 42.29442 34.86959 62.22486 1.000 10.20760 77 ALA A O 1
ATOM 614 N N . LEU A 1 78 ? 42.91800 34.23258 64.29310 1.000 18.09914 78 LEU A N 1
ATOM 615 C CA . LEU A 1 78 ? 41.60578 33.68477 64.60960 1.000 19.54640 78 LEU A CA 1
ATOM 616 C C . LEU A 1 78 ? 40.58741 34.75722 64.96930 1.000 21.63249 78 LEU A C 1
ATOM 617 O O . LEU A 1 78 ? 39.38488 34.51426 64.82573 1.000 22.03527 78 LEU A O 1
ATOM 622 N N . ASP A 1 79 ? 41.02924 35.92867 65.43662 1.000 19.11134 79 ASP A N 1
ATOM 623 C CA . ASP A 1 79 ? 40.10361 37.04718 65.57756 1.000 21.40942 79 ASP A CA 1
ATOM 624 C C . ASP A 1 79 ? 39.48254 37.40325 64.23341 1.000 23.77202 79 ASP A C 1
ATOM 625 O O . ASP A 1 79 ? 38.28368 37.69101 64.15009 1.000 22.29269 79 ASP A O 1
ATOM 630 N N . ILE A 1 80 ? 40.28350 37.38543 63.16507 1.000 19.14503 80 ILE A N 1
ATOM 631 C CA . ILE A 1 80 ? 39.74237 37.69796 61.84658 1.000 26.61879 80 ILE A CA 1
ATOM 632 C C . ILE A 1 80 ? 38.93097 36.52511 61.31249 1.000 16.98947 80 ILE A C 1
ATOM 633 O O . ILE A 1 80 ? 37.90842 36.71611 60.63961 1.000 23.95851 80 ILE A O 1
ATOM 638 N N . TYR A 1 81 ? 39.36226 35.29906 61.60683 1.000 17.37289 81 TYR A N 1
ATOM 639 C CA . TYR A 1 81 ? 38.62996 34.12192 61.15756 1.000 21.86245 81 TYR A CA 1
ATOM 640 C C . TYR A 1 81 ? 37.24901 34.03811 61.79152 1.000 23.86381 81 TYR A C 1
ATOM 641 O O . TYR A 1 81 ? 36.29493 33.60317 61.13764 1.000 28.21443 81 TYR A O 1
ATOM 650 N N . ASN A 1 82 ? 37.11878 34.43918 63.05779 1.000 24.71381 82 ASN A N 1
ATOM 651 C CA . ASN A 1 82 ? 35.81434 34.37256 63.71064 1.000 24.74762 82 ASN A CA 1
ATOM 652 C C . ASN A 1 82 ? 34.82194 35.32401 63.05881 1.000 27.05807 82 ASN A C 1
ATOM 653 O O . ASN A 1 82 ? 33.62805 35.01452 62.96533 1.000 26.86858 82 ASN A O 1
ATOM 658 N N . LYS A 1 83 ? 35.29583 36.48714 62.60569 1.000 25.15981 83 LYS A N 1
ATOM 659 C CA . LYS A 1 83 ? 34.43070 37.40038 61.86809 1.000 24.47901 83 LYS A CA 1
ATOM 660 C C . LYS A 1 83 ? 33.88545 36.75270 60.60547 1.000 25.78990 83 LYS A C 1
ATOM 661 O O . LYS A 1 83 ? 32.77824 37.08001 60.16534 1.000 26.83414 83 LYS A O 1
ATOM 667 N N . ILE A 1 84 ? 34.64339 35.83831 60.01239 1.000 22.84075 84 ILE A N 1
ATOM 668 C CA . ILE A 1 84 ? 34.23992 35.23911 58.75200 1.000 25.17331 84 ILE A CA 1
ATOM 669 C C . ILE A 1 84 ? 33.38032 33.99280 58.96004 1.000 24.33491 84 ILE A C 1
ATOM 670 O O . ILE A 1 84 ? 32.49321 33.71584 58.14735 1.000 20.60102 84 ILE A O 1
ATOM 675 N N . VAL A 1 85 ? 33.60246 33.25217 60.04706 1.000 23.30806 85 VAL A N 1
ATOM 676 C CA . VAL A 1 85 ? 32.71575 32.14259 60.38944 1.000 29.17576 85 VAL A CA 1
ATOM 677 C C . VAL A 1 85 ? 31.29161 32.64704 60.58788 1.000 26.90018 85 VAL A C 1
ATOM 678 O O . VAL A 1 85 ? 30.32901 32.06814 60.07092 1.000 22.93266 85 VAL A O 1
ATOM 682 N N . GLU A 1 86 ? 31.13530 33.73942 61.33921 1.000 30.52082 86 GLU A N 1
ATOM 683 C CA . GLU A 1 86 ? 29.79452 34.25326 61.59488 1.000 31.39226 86 GLU A CA 1
ATOM 684 C C . GLU A 1 86 ? 29.17167 34.84719 60.33829 1.000 26.57300 86 GLU A C 1
ATOM 685 O O . GLU A 1 86 ? 27.94543 34.81632 60.18195 1.000 27.46463 86 GLU A O 1
ATOM 691 N N . ALA A 1 87 ? 29.99022 35.38030 59.42930 1.000 21.96068 87 ALA A N 1
ATOM 692 C CA . ALA A 1 87 ? 29.45240 35.83439 58.15222 1.000 17.40533 87 ALA A CA 1
ATOM 693 C C . ALA A 1 87 ? 29.03154 34.65884 57.27605 1.000 20.00983 87 ALA A C 1
ATOM 694 O O . ALA A 1 87 ? 28.07851 34.77729 56.49567 1.000 19.84470 87 ALA A O 1
ATOM 696 N N . LEU A 1 88 ? 29.71633 33.51805 57.39774 1.000 19.58006 88 LEU A N 1
ATOM 697 C CA . LEU A 1 88 ? 29.35074 32.33938 56.62129 1.000 22.43558 88 LEU A CA 1
ATOM 698 C C . LEU A 1 88 ? 27.99160 31.78584 57.02187 1.000 34.96775 88 LEU A C 1
ATOM 699 O O . LEU A 1 88 ? 27.37501 31.06177 56.23282 1.000 26.43207 88 LEU A O 1
ATOM 704 N N . LYS A 1 89 ? 27.51480 32.11299 58.22558 1.000 32.10175 89 LYS A N 1
ATOM 705 C CA . LYS A 1 89 ? 26.21095 31.63563 58.67279 1.000 30.91693 89 LYS A CA 1
ATOM 706 C C . LYS A 1 89 ? 25.08800 32.20018 57.81251 1.000 31.86939 89 LYS A C 1
ATOM 707 O O . LYS A 1 89 ? 24.08826 31.51734 57.56040 1.000 44.90999 89 LYS A O 1
ATOM 713 N N . LYS A 1 90 ? 25.23079 33.44398 57.35965 1.000 22.40712 90 LYS A N 1
ATOM 714 C CA . LYS A 1 90 ? 24.23577 34.08708 56.51136 1.000 27.10075 90 LYS A CA 1
ATOM 715 C C . LYS A 1 90 ? 24.40711 33.74137 55.03632 1.000 31.44741 90 LYS A C 1
ATOM 716 O O . LYS A 1 90 ? 23.75537 34.35507 54.18432 1.000 31.36224 90 LYS A O 1
ATOM 722 N N . GLN A 1 91 ? 25.26656 32.78290 54.71759 1.000 18.32644 91 GLN A N 1
ATOM 723 C CA . GLN A 1 91 ? 25.48032 32.37531 53.34274 1.000 24.34606 91 GLN A CA 1
ATOM 724 C C . GLN A 1 91 ? 24.45236 31.32666 52.93467 1.000 21.85212 91 GLN A C 1
ATOM 725 O O . GLN A 1 91 ? 23.84523 30.67541 53.79075 1.000 15.24960 91 GLN A O 1
ATOM 731 N N . PRO A 1 92 ? 24.22008 31.16050 51.63522 1.000 19.14715 92 PRO A N 1
ATOM 732 C CA . PRO A 1 92 ? 23.29315 30.12752 51.18734 1.000 22.32117 92 PRO A CA 1
ATOM 733 C C . PRO A 1 92 ? 23.72929 28.76619 51.69404 1.000 17.40938 92 PRO A C 1
ATOM 734 O O . PRO A 1 92 ? 24.92966 28.51863 51.91122 1.000 19.83099 92 PRO A O 1
ATOM 738 N N . PRO A 1 93 ? 22.78128 27.85077 51.90732 1.000 20.02950 93 PRO A N 1
ATOM 739 C CA . PRO A 1 93 ? 23.13978 26.54619 52.48529 1.000 18.28012 93 PRO A CA 1
ATOM 740 C C . PRO A 1 93 ? 24.10973 25.74541 51.63885 1.000 19.84151 93 PRO A C 1
ATOM 741 O O . PRO A 1 93 ? 24.90507 24.97940 52.19347 1.000 17.36600 93 PRO A O 1
ATOM 745 N N . GLU A 1 94 ? 24.06740 25.88262 50.31235 1.000 24.36534 94 GLU A N 1
ATOM 746 C CA . GLU A 1 94 ? 25.02731 25.15877 49.48726 1.000 18.76147 94 GLU A CA 1
ATOM 747 C C . GLU A 1 94 ? 26.45152 25.64011 49.73568 1.000 16.12719 94 GLU A C 1
ATOM 748 O O . GLU A 1 94 ? 27.39103 24.84033 49.68203 1.000 20.09283 94 GLU A O 1
ATOM 754 N N . VAL A 1 95 ? 26.63217 26.92774 50.03279 1.000 17.53148 95 VAL A N 1
ATOM 755 C CA . VAL A 1 95 ? 27.96447 27.42640 50.35925 1.000 14.09522 95 VAL A CA 1
ATOM 756 C C . VAL A 1 95 ? 28.42232 26.88539 51.71026 1.000 16.61217 95 VAL A C 1
ATOM 757 O O . VAL A 1 95 ? 29.57943 26.47361 51.87130 1.000 13.05509 95 VAL A O 1
ATOM 761 N N . VAL A 1 96 ? 27.52454 26.86930 52.69791 1.000 12.29187 96 VAL A N 1
ATOM 762 C CA . VAL A 1 96 ? 27.88060 26.37559 54.02592 1.000 15.67152 96 VAL A CA 1
ATOM 763 C C . VAL A 1 96 ? 28.20567 24.88980 53.96882 1.000 14.23301 96 VAL A C 1
ATOM 764 O O . VAL A 1 96 ? 29.19749 24.43049 54.54588 1.000 14.78174 96 VAL A O 1
ATOM 768 N N . ALA A 1 97 ? 27.36767 24.11599 53.27709 1.000 14.60802 97 ALA A N 1
ATOM 769 C CA . ALA A 1 97 ? 27.61555 22.68498 53.14004 1.000 15.86522 97 ALA A CA 1
ATOM 770 C C . ALA A 1 97 ? 28.90684 22.42027 52.37556 1.000 16.37751 97 ALA A C 1
ATOM 771 O O . ALA A 1 97 ? 29.63369 21.46770 52.67950 1.000 19.47579 97 ALA A O 1
ATOM 773 N N . ALA A 1 98 ? 29.21059 23.25648 51.37955 1.000 12.16239 98 ALA A N 1
ATOM 774 C CA . ALA A 1 98 ? 30.46608 23.11653 50.64916 1.000 12.39325 98 ALA A CA 1
ATOM 775 C C . ALA A 1 98 ? 31.65949 23.39391 51.55106 1.000 14.52513 98 ALA A C 1
ATOM 776 O O . ALA A 1 98 ? 32.68317 22.70641 51.46777 1.000 14.20978 98 ALA A O 1
ATOM 778 N N . TYR A 1 99 ? 31.53946 24.39291 52.42761 1.000 17.53461 99 TYR A N 1
ATOM 779 C CA . TYR A 1 99 ? 32.62592 24.72063 53.34244 1.000 13.98751 99 TYR A CA 1
ATOM 780 C C . TYR A 1 99 ? 32.84148 23.61262 54.36511 1.000 15.94458 99 TYR A C 1
ATOM 781 O O . TYR A 1 99 ? 33.98508 23.26051 54.67741 1.000 20.19764 99 TYR A O 1
ATOM 790 N N . GLU A 1 100 ? 31.75523 23.04863 54.89397 1.000 20.53434 100 GLU A N 1
ATOM 791 C CA . GLU A 1 100 ? 31.88524 21.95323 55.84743 1.000 22.62082 100 GLU A CA 1
ATOM 792 C C . GLU A 1 100 ? 32.53077 20.73131 55.20706 1.000 20.47913 100 GLU A C 1
ATOM 793 O O . GLU A 1 100 ? 33.22938 19.97209 55.88733 1.000 25.91164 100 GLU A O 1
ATOM 799 N N . ALA A 1 101 ? 32.31931 20.53014 53.90348 1.000 19.61717 101 ALA A N 1
ATOM 800 C CA . ALA A 1 101 ? 32.95033 19.42659 53.19058 1.000 19.90403 101 ALA A CA 1
ATOM 801 C C . ALA A 1 101 ? 34.40591 19.70377 52.84101 1.000 23.44467 101 ALA A C 1
ATOM 802 O O . ALA A 1 101 ? 35.17206 18.75549 52.64063 1.000 20.42254 101 ALA A O 1
ATOM 804 N N . PHE A 1 102 ? 34.80153 20.97239 52.74943 1.000 24.37562 102 PHE A N 1
ATOM 805 C CA . PH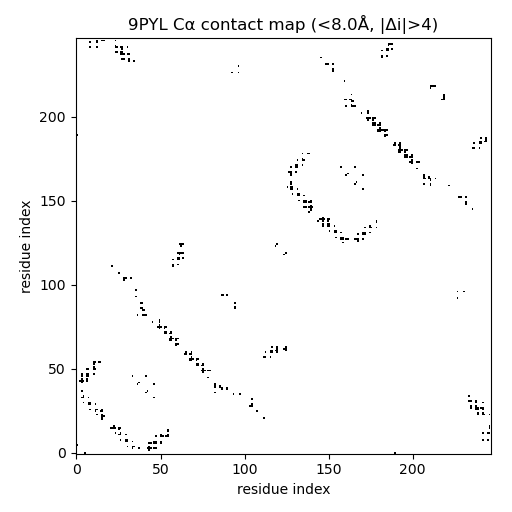E A 1 102 ? 36.18589 21.31510 52.45139 1.000 18.71024 102 PHE A CA 1
ATOM 806 C C . PHE A 1 102 ? 37.05183 21.39612 53.70077 1.000 22.86274 102 PHE A C 1
ATOM 807 O O . PHE A 1 102 ? 38.25092 21.10001 53.63195 1.000 23.76569 102 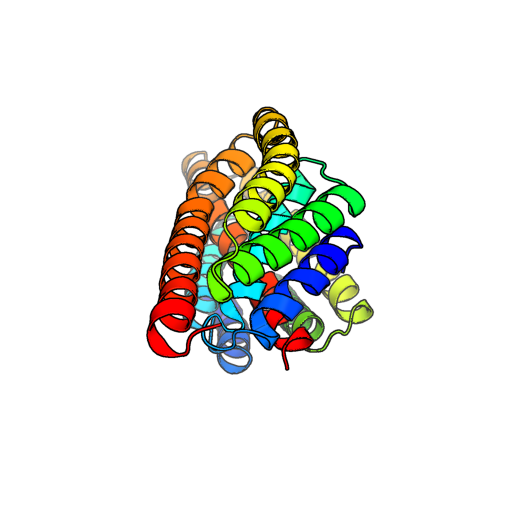PHE A O 1
ATOM 815 N N . ARG A 1 103 ? 36.46732 21.78242 54.83633 1.000 23.14073 103 ARG A N 1
ATOM 816 C CA . ARG A 1 103 ? 37.25668 22.04237 56.03883 1.000 23.50518 103 ARG A CA 1
ATOM 817 C C . ARG A 1 103 ? 38.10520 20.86654 56.51773 1.000 30.20555 103 ARG A C 1
ATOM 818 O O . ARG A 1 103 ? 39.22671 21.11841 56.98972 1.000 28.85569 103 ARG A O 1
ATOM 826 N N . PRO A 1 104 ? 37.66121 19.60353 56.46214 1.000 28.93106 104 PRO A N 1
ATOM 827 C CA . PRO A 1 104 ? 38.55304 18.51547 56.90596 1.000 29.21228 104 PRO A CA 1
ATOM 828 C C . PRO A 1 104 ? 39.87761 18.46522 56.16187 1.000 23.72005 104 PRO A C 1
ATOM 829 O O . PRO A 1 104 ? 40.88421 18.03359 56.73843 1.000 27.07820 104 PRO A O 1
ATOM 833 N N . ARG A 1 105 ? 39.91478 18.90348 54.90274 1.000 17.79337 105 ARG A N 1
ATOM 834 C CA . ARG A 1 105 ? 41.17751 18.92819 54.17185 1.000 20.59891 105 ARG A CA 1
ATOM 835 C C . ARG A 1 105 ? 42.08804 20.03614 54.68278 1.000 18.69814 105 ARG A C 1
ATOM 836 O O . ARG A 1 105 ? 43.31117 19.86776 54.74233 1.000 13.90370 105 ARG A O 1
ATOM 844 N N . HIS A 1 106 ? 41.51259 21.17921 55.05222 1.000 17.22051 106 HIS A N 1
ATOM 845 C CA . HIS A 1 106 ? 42.31457 22.22317 55.67515 1.000 20.32241 106 HIS A CA 1
ATOM 846 C C . HIS A 1 106 ? 42.77200 21.79803 57.06439 1.000 19.56190 106 HIS A C 1
ATOM 847 O O . HIS A 1 106 ? 43.91157 22.07093 57.45884 1.000 18.47883 106 HIS A O 1
ATOM 854 N N . GLU A 1 107 ? 41.89691 21.11974 57.81354 1.000 19.18808 107 GLU A N 1
ATOM 855 C CA . GLU A 1 107 ? 42.27361 20.59659 59.12366 1.000 26.57442 107 GLU A CA 1
ATOM 856 C C . GLU A 1 107 ? 43.45923 19.64565 59.02064 1.000 18.50880 107 GLU A C 1
ATOM 857 O O . GLU A 1 107 ? 44.37070 19.68851 59.85343 1.000 21.52407 107 GLU A O 1
ATOM 863 N N . ALA A 1 108 ? 43.46482 18.77637 58.00675 1.000 21.32844 108 ALA A N 1
ATOM 864 C CA . ALA A 1 108 ? 44.53687 17.79253 57.89266 1.000 18.30729 108 ALA A CA 1
ATOM 865 C C . ALA A 1 108 ? 45.86168 18.45573 57.54270 1.000 22.05121 108 ALA A C 1
ATOM 866 O O . ALA A 1 108 ? 46.90888 18.08406 58.08551 1.000 21.32705 108 ALA A O 1
ATOM 868 N N . LEU A 1 109 ? 45.83701 19.44002 56.63973 1.000 21.32102 109 LEU A N 1
ATOM 869 C CA . LEU A 1 109 ? 47.04565 20.20342 56.34653 1.000 16.59245 109 LEU A CA 1
ATOM 870 C C . LEU A 1 109 ? 47.51818 20.97559 57.57215 1.000 18.13297 109 LEU A C 1
ATOM 871 O O . LEU A 1 109 ? 48.72520 21.09968 57.80978 1.000 21.22305 109 LEU A O 1
ATOM 876 N N . HIS A 1 110 ? 46.57827 21.50018 58.36301 1.000 19.11860 110 HIS A N 1
ATOM 877 C CA . HIS A 1 110 ? 46.93858 22.25337 59.56156 1.000 18.22017 110 HIS A CA 1
ATOM 878 C C . HIS A 1 110 ? 47.59184 21.35562 60.60341 1.000 15.92839 110 HIS A C 1
ATOM 879 O O . HIS A 1 110 ? 48.58170 21.74651 61.23244 1.000 20.39562 110 HIS A O 1
ATOM 886 N N . ARG A 1 111 ? 47.04859 20.15228 60.80437 1.000 19.23723 111 ARG A N 1
ATOM 887 C CA . ARG A 1 111 ? 47.66684 19.21021 61.73020 1.000 15.21986 111 ARG A CA 1
ATOM 888 C C . ARG A 1 111 ? 49.04971 18.79562 61.24936 1.000 15.97043 111 ARG A C 1
ATOM 889 O O . ARG A 1 111 ? 49.98177 18.67693 62.05284 1.000 16.45894 111 ARG A O 1
ATOM 897 N N . ARG A 1 112 ? 49.20677 18.57191 59.94341 1.000 10.09115 112 ARG A N 1
ATOM 898 C CA . ARG A 1 112 ? 50.52044 18.20208 59.42848 1.000 13.58162 112 ARG A CA 1
ATOM 899 C C . ARG A 1 112 ? 51.51553 19.34757 59.57194 1.000 16.18608 112 ARG A C 1
ATOM 900 O O . ARG A 1 112 ? 52.66802 19.12740 59.95910 1.000 16.38990 112 ARG A O 1
ATOM 908 N N . ALA A 1 113 ? 51.09308 20.57777 59.27097 1.000 13.50032 113 ALA A N 1
ATOM 909 C CA . ALA A 1 113 ? 52.02298 21.70287 59.32136 1.000 14.61263 113 ALA A CA 1
ATOM 910 C C . ALA A 1 113 ? 52.49670 21.97140 60.74622 1.000 13.90683 113 ALA A C 1
ATOM 911 O O . ALA A 1 113 ? 53.67526 22.27466 60.96711 1.000 15.17214 113 ALA A O 1
ATOM 913 N N . GLU A 1 114 ? 51.59404 21.86578 61.72450 1.000 13.29257 114 GLU A N 1
ATOM 914 C CA . GLU A 1 114 ? 51.98299 22.05732 63.12047 1.000 17.89351 114 GLU A CA 1
ATOM 915 C C . GLU A 1 114 ? 52.97401 20.99294 63.57768 1.000 18.96441 114 GLU A C 1
ATOM 916 O O . GLU A 1 114 ? 53.95134 21.30317 64.26978 1.000 15.62275 114 GLU A O 1
ATOM 922 N N . ALA A 1 115 ? 52.73864 19.73139 63.20725 1.000 16.63651 115 ALA A N 1
ATOM 923 C CA . ALA A 1 115 ? 53.61815 18.65566 63.65886 1.000 13.97199 115 ALA A CA 1
ATOM 924 C C . ALA A 1 115 ? 54.96299 18.69778 62.94464 1.000 13.46110 115 ALA A C 1
ATOM 925 O O . ALA A 1 115 ? 56.00611 18.44015 63.55685 1.000 13.36583 115 ALA A O 1
ATOM 927 N N . THR A 1 116 ? 54.95756 19.01750 61.64759 1.000 15.38540 116 THR A N 1
ATOM 928 C CA . THR A 1 116 ? 56.19187 19.02185 60.86953 1.000 13.83096 116 THR A CA 1
ATOM 929 C C . THR A 1 116 ? 57.13131 20.13076 61.32385 1.000 14.12336 116 THR A C 1
ATOM 930 O O . THR A 1 116 ? 58.34902 19.92910 61.40035 1.000 13.69978 116 THR A O 1
ATOM 934 N N . LEU A 1 117 ? 56.58544 21.30999 61.62415 1.000 15.15270 117 LEU A N 1
ATOM 935 C CA . LEU A 1 117 ? 57.42461 22.42679 62.03573 1.000 15.46027 117 LEU A CA 1
ATOM 936 C C . LEU A 1 117 ? 57.89300 22.28271 63.47743 1.000 14.84679 117 LEU A C 1
ATOM 937 O O . LEU A 1 117 ? 59.01215 22.69359 63.80274 1.000 20.33450 117 LEU A O 1
ATOM 942 N N . ARG A 1 118 ? 57.05817 21.71465 64.35136 1.000 11.11167 118 ARG A N 1
ATOM 943 C CA . ARG A 1 118 ? 57.52418 21.36909 65.68970 1.000 15.33269 118 ARG A CA 1
ATOM 944 C C . ARG A 1 118 ? 58.64625 20.34121 65.62454 1.000 13.84774 118 ARG A C 1
ATOM 945 O O . ARG A 1 118 ? 59.58900 20.38876 66.42243 1.000 25.32498 118 ARG A O 1
ATOM 953 N N . ALA A 1 119 ? 58.56702 19.40943 64.67042 1.000 18.71461 119 ALA A N 1
ATOM 954 C CA . ALA A 1 119 ? 59.61566 18.40436 64.52458 1.000 17.62934 119 ALA A CA 1
ATOM 955 C C . ALA A 1 119 ? 60.92773 19.03994 64.08830 1.000 24.82113 119 ALA A C 1
ATOM 956 O O . ALA A 1 119 ? 62.00795 18.60316 64.50426 1.000 23.11854 119 ALA A O 1
ATOM 958 N N . GLN A 1 120 ? 60.85029 20.07015 63.24007 1.000 24.72560 120 GLN A N 1
ATOM 959 C CA . GLN A 1 120 ? 62.04515 20.78311 62.80425 1.000 29.10027 120 GLN A CA 1
ATOM 960 C C . GLN A 1 120 ? 62.67258 21.57801 63.93924 1.000 22.07525 120 GLN A C 1
ATOM 961 O O . GLN A 1 120 ? 63.89670 21.74020 63.97427 1.000 27.26684 120 GLN A O 1
ATOM 967 N N . TYR A 1 121 ? 61.85972 22.08921 64.86605 1.000 24.58808 121 TYR A N 1
ATOM 968 C CA . TYR A 1 121 ? 62.42205 22.76028 66.03334 1.000 25.92630 121 TYR A CA 1
ATOM 969 C C . TYR A 1 121 ? 63.04882 21.76599 67.00166 1.000 29.86769 121 TYR A C 1
ATOM 970 O O . TYR A 1 121 ? 64.06763 22.07154 67.63023 1.000 37.11211 121 TYR A O 1
ATOM 979 N N . GLU A 1 122 ? 62.46029 20.57753 67.13999 1.000 26.75860 122 GLU A N 1
ATOM 980 C CA . GLU A 1 122 ? 63.00425 19.60282 68.07852 1.000 31.78657 122 GLU A CA 1
ATOM 981 C C . GLU A 1 122 ? 64.28198 18.96531 67.55165 1.000 30.19877 122 GLU A C 1
ATOM 982 O O . GLU A 1 122 ? 65.17188 18.62833 68.33950 1.000 34.31377 122 GLU A O 1
ATOM 988 N N . ALA A 1 123 ? 64.39833 18.80154 66.23327 1.000 32.02178 123 ALA A N 1
ATOM 989 C CA . ALA A 1 123 ? 65.54184 18.12645 65.62739 1.000 29.16565 123 ALA A CA 1
ATOM 990 C C . ALA A 1 123 ? 66.60931 19.10797 65.15794 1.000 36.97135 123 ALA A C 1
ATOM 991 O O . ALA A 1 123 ? 67.75947 19.03835 65.60030 1.000 43.84580 123 ALA A O 1
ATOM 993 N N . ARG A 1 124 ? 66.24956 20.01987 64.25390 1.000 38.61393 124 ARG A N 1
ATOM 994 C CA . ARG A 1 124 ? 67.22652 20.98523 63.76259 1.000 37.65677 124 ARG A CA 1
ATOM 995 C C . ARG A 1 124 ? 67.56956 22.01651 64.83012 1.000 39.53740 124 ARG A C 1
ATOM 996 O O . ARG A 1 124 ? 68.71805 22.46733 64.91964 1.000 47.86374 124 ARG A O 1
ATOM 1004 N N . GLY A 1 125 ? 66.59372 22.39030 65.65323 1.000 45.39310 125 GLY A N 1
ATOM 1005 C CA . GLY A 1 125 ? 66.79492 23.41701 66.65475 1.000 39.31615 125 GLY A CA 1
ATOM 1006 C C . GLY A 1 125 ? 66.81622 24.80785 66.05960 1.000 45.96154 125 GLY A C 1
ATOM 1007 O O . GLY A 1 125 ? 67.57406 25.07211 65.12148 1.000 57.26457 125 GLY A O 1
ATOM 1008 N N . SER A 1 126 ? 65.98537 25.70222 66.58723 1.000 43.90304 126 SER A N 1
ATOM 1009 C CA . SER A 1 126 ? 65.93241 27.07926 66.10133 1.000 48.60029 126 SER A CA 1
ATOM 1010 C C . SER A 1 126 ? 65.17882 27.97691 67.07853 1.000 39.49287 126 SER A C 1
ATOM 1011 O 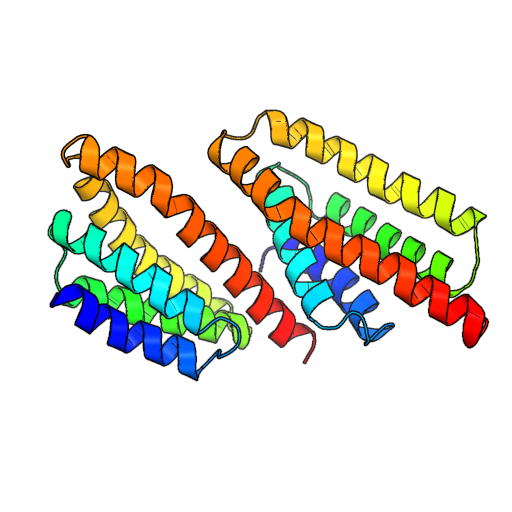O . SER A 1 126 ? 65.77510 28.81737 67.75297 1.000 45.82947 126 SER A O 1
ATOM 1014 N N . THR B 1 3 ? 27.40321 7.53220 25.64550 1.000 38.17853 3 THR B N 1
ATOM 1015 C CA . THR B 1 3 ? 26.51543 8.47222 24.97057 1.000 39.74736 3 THR B CA 1
ATOM 1016 C C . THR B 1 3 ? 27.32262 9.36979 24.03339 1.000 41.08167 3 THR B C 1
ATOM 1017 O O . THR B 1 3 ? 28.51189 9.59240 24.26316 1.000 44.25015 3 THR B O 1
ATOM 1021 N N . PRO B 1 4 ? 26.68840 9.87522 22.97060 1.000 42.75574 4 PRO B N 1
ATOM 1022 C CA . PRO B 1 4 ? 27.41238 10.77897 22.06082 1.000 40.83150 4 PRO B CA 1
ATOM 1023 C C . PRO B 1 4 ? 27.91089 12.04430 22.73468 1.000 32.91056 4 PRO B C 1
ATOM 1024 O O . PRO B 1 4 ? 28.97600 12.55256 22.36198 1.000 38.99417 4 PRO B O 1
ATOM 1028 N N . LEU B 1 5 ? 27.17649 12.57657 23.71425 1.000 34.54830 5 LEU B N 1
ATOM 1029 C CA . LEU B 1 5 ? 27.66427 13.75744 24.41848 1.000 35.46978 5 LEU B CA 1
ATOM 1030 C C . LEU B 1 5 ? 28.80614 13.41209 25.36133 1.000 23.47304 5 LEU B C 1
ATOM 1031 O O . LEU B 1 5 ? 29.72138 14.22199 25.54686 1.000 23.24004 5 LEU B O 1
ATOM 1036 N N . GLN B 1 6 ? 28.77268 12.22389 25.96489 1.000 30.27463 6 GLN B N 1
ATOM 1037 C CA . GLN B 1 6 ? 29.87716 11.81610 26.82243 1.000 33.48095 6 GLN B CA 1
ATOM 1038 C C . GLN B 1 6 ? 31.15210 11.59047 26.02098 1.000 27.29677 6 GLN B C 1
ATOM 1039 O O . GLN B 1 6 ? 32.24973 11.82597 26.53457 1.000 29.32686 6 GLN B O 1
ATOM 1045 N N . GLN B 1 7 ? 31.03411 11.14950 24.76568 1.000 30.95362 7 GLN B N 1
ATOM 1046 C CA . GLN B 1 7 ? 32.22454 10.97832 23.93775 1.000 24.16210 7 GLN B CA 1
ATOM 1047 C C . GLN B 1 7 ? 32.81466 12.32478 23.53587 1.000 30.95335 7 GLN B C 1
ATOM 1048 O O . GLN B 1 7 ? 34.04059 12.48321 23.49152 1.000 25.60174 7 GLN B O 1
ATOM 1054 N N . ALA B 1 8 ? 31.96282 13.31064 23.24527 1.000 23.64357 8 ALA B N 1
ATOM 1055 C CA . ALA B 1 8 ? 32.47561 14.64107 22.93864 1.000 28.11313 8 ALA B CA 1
ATOM 1056 C C . ALA B 1 8 ? 33.07653 15.30086 24.17195 1.000 27.40247 8 ALA B C 1
ATOM 1057 O O . ALA B 1 8 ? 34.05816 16.04533 24.06044 1.000 30.03509 8 ALA B O 1
ATOM 1059 N N . ALA B 1 9 ? 32.51105 15.03145 25.35179 1.000 26.87317 9 ALA B N 1
ATOM 1060 C CA . ALA B 1 9 ? 33.06606 15.55341 26.59523 1.000 26.03181 9 ALA B CA 1
ATOM 1061 C C . ALA B 1 9 ? 34.34251 14.82900 27.00128 1.000 24.85722 9 ALA B C 1
ATOM 1062 O O . ALA B 1 9 ? 35.23774 15.44523 27.58969 1.000 23.83652 9 ALA B O 1
ATOM 1064 N N . LEU B 1 10 ? 34.44611 13.53279 26.69372 1.000 23.63470 10 LEU B N 1
ATOM 1065 C CA . LEU B 1 10 ? 35.64886 12.77741 27.02985 1.000 23.57392 10 LEU B CA 1
ATOM 1066 C C . LEU B 1 10 ? 36.85162 13.24893 26.22495 1.000 20.98447 10 LEU B C 1
ATOM 1067 O O . LEU B 1 10 ? 37.98049 13.20012 26.72207 1.000 22.41711 10 LEU B O 1
ATOM 1072 N N . LYS B 1 11 ? 36.63532 13.71055 24.98934 1.000 24.20309 11 LYS B N 1
ATOM 1073 C CA . LYS B 1 11 ? 37.74628 14.20938 24.18252 1.000 21.47602 11 LYS B CA 1
ATOM 1074 C C . LYS B 1 11 ? 38.42477 15.40265 24.84547 1.000 23.98180 11 LYS B C 1
ATOM 1075 O O . LYS B 1 11 ? 39.65947 15.48820 24.87361 1.000 27.56959 11 LYS B O 1
ATOM 1081 N N . TRP B 1 12 ? 37.63695 16.32952 25.39367 1.000 22.07394 12 TRP B N 1
ATOM 1082 C CA . TRP B 1 12 ? 38.20059 17.50573 26.04805 1.000 22.16972 12 TRP B CA 1
ATOM 1083 C C . TRP B 1 12 ? 38.59804 17.23878 27.49146 1.000 22.37474 12 TRP B C 1
ATOM 1084 O O . TRP B 1 12 ? 39.57585 17.82009 27.97413 1.000 21.49606 12 TRP B O 1
ATOM 1095 N N . ALA B 1 13 ? 37.86951 16.36547 28.18783 1.000 18.61572 13 ALA B N 1
ATOM 1096 C CA . ALA B 1 13 ? 38.26092 15.99558 29.54372 1.000 24.65594 13 ALA B CA 1
ATOM 1097 C C . ALA B 1 13 ? 39.60064 15.27087 29.55217 1.000 25.49681 13 ALA B C 1
ATOM 1098 O O . ALA B 1 13 ? 40.40921 15.46306 30.46797 1.000 25.57852 13 ALA B O 1
ATOM 1100 N N . ARG B 1 14 ? 39.85379 14.43392 28.54006 1.000 21.89261 14 ARG B N 1
ATOM 1101 C CA . ARG B 1 14 ? 41.14522 13.75768 28.44302 1.000 24.64273 14 ARG B CA 1
ATOM 1102 C C . ARG B 1 14 ? 42.27481 14.75088 28.20225 1.000 21.31315 14 ARG B C 1
ATOM 1103 O O . ARG B 1 14 ? 43.36963 14.59870 28.75566 1.000 20.76283 14 ARG B O 1
ATOM 1111 N N . LYS B 1 15 ? 42.03223 15.76685 27.36897 1.000 31.76338 15 LYS B N 1
ATOM 1112 C CA . LYS B 1 15 ? 43.04544 16.79205 27.13913 1.000 28.27817 15 LYS B CA 1
ATOM 1113 C C . LYS B 1 15 ? 43.35991 17.56184 28.41434 1.000 25.05036 15 LYS B C 1
ATOM 1114 O O . LYS B 1 15 ? 44.50471 17.97982 28.61999 1.000 27.00301 15 LYS B O 1
ATOM 1120 N N . LEU B 1 16 ? 42.36144 17.76524 29.27738 1.000 25.63619 16 LEU B N 1
ATOM 1121 C CA . LEU B 1 16 ? 42.63055 18.35044 30.58557 1.000 20.73182 16 LEU B CA 1
ATOM 1122 C C . LEU B 1 16 ? 43.41234 17.39201 31.47058 1.000 25.33156 16 LEU B C 1
ATOM 1123 O O . LEU B 1 16 ? 44.24106 17.82881 32.27708 1.000 27.28101 16 LEU B O 1
ATOM 1128 N N . ALA B 1 17 ? 43.16134 16.08869 31.33324 1.000 23.64601 17 ALA B N 1
ATOM 1129 C CA . ALA B 1 17 ? 43.88512 15.09823 32.11971 1.000 26.01028 17 ALA B CA 1
ATOM 1130 C C . ALA B 1 17 ? 45.33691 14.97104 31.67518 1.000 25.65189 17 ALA B C 1
ATOM 1131 O O . ALA B 1 17 ? 46.19968 14.60912 32.48343 1.000 25.87011 17 ALA B O 1
ATOM 1133 N N . GLU B 1 18 ? 45.62691 15.25818 30.40366 1.000 26.35526 18 GLU B N 1
ATOM 1134 C CA . GLU B 1 18 ? 47.00502 15.20971 29.92476 1.000 31.68102 18 GLU B CA 1
ATOM 1135 C C . GLU B 1 18 ? 47.77467 16.46704 30.30806 1.000 24.37751 18 GLU B C 1
ATOM 1136 O O . GLU B 1 18 ? 48.94684 16.38707 30.69224 1.000 30.25775 18 GLU B O 1
ATOM 1142 N N . ARG B 1 19 ? 47.13462 17.63470 30.19541 1.000 24.86813 19 ARG B N 1
ATOM 1143 C CA . ARG B 1 19 ? 47.79411 18.88753 30.54915 1.000 26.03000 19 ARG B CA 1
ATOM 1144 C C . ARG B 1 19 ? 48.05072 18.97084 32.04993 1.000 29.07113 19 ARG B C 1
ATOM 1145 O O . ARG B 1 19 ? 49.13350 19.38769 32.47885 1.000 33.92737 19 ARG B O 1
ATOM 1153 N N . PHE B 1 20 ? 47.07366 18.56744 32.86299 1.000 23.35393 20 PHE B N 1
ATOM 1154 C CA . PHE B 1 20 ? 47.16196 18.65684 34.32064 1.000 27.04236 20 PHE B CA 1
ATOM 1155 C C . PHE B 1 20 ? 46.84669 17.28969 34.91277 1.000 26.87640 20 PHE B C 1
ATOM 1156 O O . PHE B 1 20 ? 45.69200 16.99938 35.25587 1.000 29.51748 20 PHE B O 1
ATOM 1164 N N . PRO B 1 21 ? 47.85188 16.41806 35.04874 1.000 30.69340 21 PRO B N 1
ATOM 1165 C CA . PRO B 1 21 ? 47.58864 15.06135 35.55674 1.000 26.17310 21 PRO B CA 1
ATOM 1166 C C . PRO B 1 21 ? 47.23655 15.01255 37.03437 1.000 28.59987 21 PRO B C 1
ATOM 1167 O O . PRO B 1 21 ? 46.75955 13.96945 37.49898 1.000 34.22176 21 PRO B O 1
ATOM 1171 N N . GLU B 1 22 ? 47.45062 16.09703 37.78295 1.000 32.12340 22 GLU B N 1
ATOM 1172 C CA . GLU B 1 22 ? 47.07181 16.11005 39.19217 1.000 34.13001 22 GLU B CA 1
ATOM 1173 C C . GLU B 1 22 ? 45.56430 15.95983 39.35584 1.000 33.84724 22 GLU B C 1
ATOM 1174 O O . GLU B 1 22 ? 45.09409 15.20921 40.21973 1.000 32.01578 22 GLU B O 1
ATOM 1180 N N . LEU B 1 23 ? 44.79208 16.66242 38.52634 1.000 34.08132 23 LEU B N 1
ATOM 1181 C CA . LEU B 1 23 ? 43.33634 16.65718 38.58537 1.000 29.75248 23 LEU B CA 1
ATOM 1182 C C . LEU B 1 23 ? 42.71698 15.85464 37.44518 1.000 31.22888 23 LEU B C 1
ATOM 1183 O O . LEU B 1 23 ? 41.51936 15.99073 37.17303 1.000 29.17404 23 LEU B O 1
ATOM 1188 N N . GLY B 1 24 ? 43.51111 15.01241 36.78246 1.000 22.23411 24 GLY B N 1
ATOM 1189 C CA . GLY B 1 24 ? 43.04671 14.37079 35.56229 1.000 22.33025 24 GLY B CA 1
ATOM 1190 C C . GLY B 1 24 ? 41.86192 13.45024 35.78447 1.000 21.81729 24 GLY B C 1
ATOM 1191 O O . GLY B 1 24 ? 40.83805 13.56602 35.10462 1.000 23.60432 24 GLY B O 1
ATOM 1192 N N . GLU B 1 25 ? 41.98860 12.51611 36.73164 1.000 21.70662 25 GLU B N 1
ATOM 1193 C CA . GLU B 1 25 ? 40.90979 11.56388 36.98539 1.000 21.57938 25 GLU B CA 1
ATOM 1194 C C . GLU B 1 25 ? 39.62025 12.26855 37.38817 1.000 18.62390 25 GLU B C 1
ATOM 1195 O O . GLU B 1 25 ? 38.53047 11.88023 36.95207 1.000 24.87209 25 GLU B O 1
ATOM 1201 N N . GLU B 1 26 ? 39.72101 13.30240 38.22525 1.000 24.84180 26 GLU B N 1
ATOM 1202 C CA . GLU B 1 26 ? 38.52333 14.01764 38.65121 1.000 27.65927 26 GLU B CA 1
ATOM 1203 C C . GLU B 1 26 ? 37.89641 14.78348 37.49434 1.000 19.01193 26 GLU B C 1
ATOM 1204 O O . GLU B 1 26 ? 36.66698 14.82445 37.36659 1.000 21.21738 26 GLU B O 1
ATOM 1210 N N . PHE B 1 27 ? 38.72362 15.39539 36.64298 1.000 15.64530 27 PHE B N 1
ATOM 1211 C CA . PHE B 1 27 ? 38.20438 16.08064 35.46263 1.000 18.15733 27 PHE B CA 1
ATOM 1212 C C . PHE B 1 27 ? 37.36462 15.13979 34.60739 1.000 12.95209 27 PHE B C 1
ATOM 1213 O O . PHE B 1 27 ? 36.25476 15.48580 34.18830 1.000 15.22592 27 PHE B O 1
ATOM 1221 N N . ILE B 1 28 ? 37.87283 13.93425 34.34962 1.000 20.32397 28 ILE B N 1
ATOM 1222 C CA . ILE B 1 28 ? 37.16413 13.00681 33.47347 1.000 11.10396 28 ILE B CA 1
ATOM 1223 C C . ILE B 1 28 ? 35.88180 12.51722 34.13638 1.000 11.57194 28 ILE B C 1
ATOM 1224 O O . ILE B 1 28 ? 34.80807 12.52714 33.52565 1.000 12.49787 28 ILE B O 1
ATOM 1229 N N . ALA B 1 29 ? 35.97160 12.09017 35.39780 1.000 8.09459 29 ALA B N 1
ATOM 1230 C CA . ALA B 1 29 ? 34.80762 11.52828 36.07833 1.000 13.21332 29 ALA B CA 1
ATOM 1231 C C . ALA B 1 29 ? 33.67462 12.54416 36.17602 1.000 16.76415 29 ALA B C 1
ATOM 1232 O O . ALA B 1 29 ? 32.52047 12.23661 35.85429 1.000 17.05615 29 ALA B O 1
ATOM 1234 N N . VAL B 1 30 ? 33.99011 13.76788 36.60673 1.000 12.16364 30 VAL B N 1
ATOM 1235 C CA . VAL B 1 30 ? 32.95512 14.77529 36.82194 1.000 13.04589 30 VAL B CA 1
ATOM 1236 C C . VAL B 1 30 ? 32.36067 15.24148 35.49481 1.000 12.26694 30 VAL B C 1
ATOM 1237 O O . VAL B 1 30 ? 31.14294 15.41789 35.37782 1.000 15.00764 30 VAL B O 1
ATOM 1241 N N . HIS B 1 31 ? 33.19959 15.45188 34.47347 1.000 16.38748 31 HIS B N 1
ATOM 1242 C CA . HIS B 1 31 ? 32.68058 15.93737 33.19515 1.000 13.29569 31 HIS B CA 1
ATOM 1243 C C . HIS B 1 31 ? 31.86190 14.87664 32.47299 1.000 13.89875 31 HIS B C 1
ATOM 1244 O O . HIS B 1 31 ? 30.93458 15.21733 31.73030 1.000 19.96507 31 HIS B O 1
ATOM 1251 N N . LEU B 1 32 ? 32.19095 13.59526 32.65946 1.000 13.74045 32 LEU B N 1
ATOM 1252 C CA . LEU B 1 32 ? 31.35500 12.53853 32.09562 1.000 16.42524 32 LEU B CA 1
ATOM 1253 C C . LEU B 1 32 ? 29.96523 12.54970 32.71709 1.000 12.94800 32 LEU B C 1
ATOM 1254 O O . LEU B 1 32 ? 28.96171 12.39344 32.01231 1.000 18.79136 32 LEU B O 1
ATOM 1259 N N . GLU B 1 33 ? 29.88636 12.72051 34.03853 1.000 15.77784 33 GLU B N 1
ATOM 1260 C CA . GLU B 1 33 ? 28.58560 12.78141 34.69667 1.000 17.45766 33 GLU B CA 1
ATOM 1261 C C . GLU B 1 33 ? 27.81795 14.02953 34.28734 1.000 15.92500 33 GLU B C 1
ATOM 1262 O O . GLU B 1 33 ? 26.60322 13.97274 34.06331 1.000 19.39396 33 GLU B O 1
ATOM 1268 N N . GLU B 1 34 ? 28.50881 15.16967 34.20344 1.000 20.69127 34 GLU B N 1
ATOM 1269 C CA . GLU B 1 34 ? 27.85857 16.40749 33.78326 1.000 18.93519 34 GLU B CA 1
ATOM 1270 C C . GLU B 1 34 ? 27.30191 16.28025 32.37196 1.000 24.00131 34 GLU B C 1
ATOM 1271 O O . GLU B 1 34 ? 26.21391 16.78932 32.07620 1.000 27.06379 34 GLU B O 1
ATOM 1277 N N . ALA B 1 35 ? 28.03236 15.59519 31.48788 1.000 20.46745 35 ALA B N 1
ATOM 1278 C CA . ALA B 1 35 ? 27.56763 15.42509 30.11592 1.000 25.03622 35 ALA B CA 1
ATOM 1279 C C . ALA B 1 35 ? 26.31839 14.56016 30.05056 1.000 23.04219 35 ALA B C 1
ATOM 1280 O O . ALA B 1 35 ? 25.52899 14.68528 29.10835 1.000 25.80346 35 ALA B O 1
ATOM 1282 N N . ARG B 1 36 ? 26.12515 13.67553 31.02913 1.000 27.99942 36 ARG B N 1
ATOM 1283 C CA . ARG B 1 36 ? 24.90647 12.87778 31.05125 1.000 30.03986 36 ARG B CA 1
ATOM 1284 C C . ARG B 1 36 ? 23.70049 13.73694 31.40974 1.000 32.04440 36 ARG B C 1
ATOM 1285 O O . ARG B 1 36 ? 22.60458 13.53104 30.87669 1.000 27.57732 36 ARG B O 1
ATOM 1293 N N . PHE B 1 37 ? 23.88024 14.71185 32.30401 1.000 21.29209 37 PHE B N 1
ATOM 1294 C CA . PHE B 1 37 ? 22.79105 15.64044 32.58268 1.000 23.63499 37 PHE B CA 1
ATOM 1295 C C . PHE B 1 37 ? 22.51286 16.54768 31.38991 1.000 30.12391 37 PHE B C 1
ATOM 1296 O O . PHE B 1 37 ? 21.35580 16.90936 31.14553 1.000 26.97635 37 PHE B O 1
ATOM 1304 N N . TRP B 1 38 ? 23.55061 16.91232 30.63152 1.000 25.99160 38 TRP B N 1
ATOM 1305 C CA . TRP B 1 38 ? 23.36267 17.82203 29.50472 1.000 25.66390 38 TRP B CA 1
ATOM 1306 C C . TRP B 1 38 ? 22.50379 17.19330 28.41316 1.000 27.81388 38 TRP B C 1
ATOM 1307 O O . TRP B 1 38 ? 21.68764 17.88080 27.78836 1.000 26.19372 38 TRP B O 1
ATOM 1318 N N . GLU B 1 39 ? 22.67222 15.89229 28.16155 1.000 21.87776 39 GLU B N 1
ATOM 1319 C CA . GLU B 1 39 ? 21.88556 15.25611 27.10979 1.000 32.77281 39 GLU B CA 1
ATOM 1320 C C . GLU B 1 39 ? 20.43140 15.08299 27.52594 1.000 30.84304 39 GLU B C 1
ATOM 1321 O O . GLU B 1 39 ? 19.54037 15.08898 26.66887 1.000 32.03014 39 GLU B O 1
ATOM 1327 N N . LYS B 1 40 ? 20.16846 14.93809 28.82747 1.000 35.21710 40 LYS B N 1
ATOM 1328 C CA . LYS B 1 40 ? 18.78776 14.95125 29.29581 1.000 33.97426 40 LYS B CA 1
ATOM 1329 C C . LYS B 1 40 ? 18.12856 16.30040 29.04798 1.000 23.42930 40 LYS B C 1
ATOM 1330 O O . LYS B 1 40 ? 16.91283 16.36416 28.84135 1.000 31.64056 40 LYS B O 1
ATOM 1336 N N . ALA B 1 41 ? 18.90565 17.38282 29.06410 1.000 27.53978 41 ALA B N 1
ATOM 1337 C CA . ALA B 1 41 ? 18.36675 18.71389 28.82128 1.000 27.43325 41 ALA B CA 1
ATOM 1338 C C . ALA B 1 41 ? 18.28180 19.05963 27.34263 1.000 27.03308 41 ALA B C 1
ATOM 1339 O O . ALA B 1 41 ? 17.76813 20.13106 27.00601 1.000 24.04279 41 ALA B O 1
ATOM 1341 N N . GLY B 1 42 ? 18.76840 18.19056 26.46100 1.000 33.88787 42 GLY B N 1
ATOM 1342 C CA . GLY B 1 42 ? 18.72880 18.45302 25.03730 1.000 32.66956 42 GLY B CA 1
ATOM 1343 C C . GLY B 1 42 ? 19.96221 19.11094 24.46449 1.000 31.08744 42 GLY B C 1
ATOM 1344 O O . GLY B 1 42 ? 19.87510 19.72535 23.39561 1.000 25.25598 42 GLY B O 1
ATOM 1345 N N . ALA B 1 43 ? 21.10716 19.01012 25.13524 1.000 29.17051 43 ALA B N 1
ATOM 1346 C CA . ALA B 1 43 ? 22.32548 19.60400 24.60896 1.000 24.05092 43 ALA B CA 1
ATOM 1347 C C . ALA B 1 43 ? 22.82163 18.82732 23.39243 1.000 25.89494 43 ALA B C 1
ATOM 1348 O O . ALA B 1 43 ? 22.46828 17.66586 23.17183 1.000 27.84352 43 ALA B O 1
ATOM 1350 N N . THR B 1 44 ? 23.66156 19.48656 22.60567 1.000 22.71943 44 THR B N 1
ATOM 1351 C CA . THR B 1 44 ? 24.19634 18.96277 21.36189 1.000 31.05757 44 THR B CA 1
ATOM 1352 C C . THR B 1 44 ? 25.71043 18.82761 21.45596 1.000 25.55042 44 THR B C 1
ATOM 1353 O O . THR B 1 44 ? 26.34571 19.45950 22.30872 1.000 25.47544 44 THR B O 1
ATOM 1357 N N . PRO B 1 45 ? 26.32421 18.00224 20.60123 1.000 32.02399 45 PRO B N 1
ATOM 1358 C CA . PRO B 1 45 ? 27.79066 17.88450 20.63095 1.000 30.95167 45 PRO B CA 1
ATOM 1359 C C . PRO B 1 45 ? 28.50303 19.18230 20.32620 1.000 30.12389 45 PRO B C 1
ATOM 1360 O O . PRO B 1 45 ? 29.64824 19.35422 20.75845 1.000 30.17614 45 PRO B O 1
ATOM 1364 N N . GLU B 1 46 ? 27.86704 20.10105 19.59690 1.000 20.62216 46 GLU B N 1
ATOM 1365 C CA . GLU B 1 46 ? 28.48254 21.40090 19.35408 1.000 29.67497 46 GLU B CA 1
ATOM 1366 C C . GLU B 1 46 ? 28.62711 22.18859 20.64840 1.000 27.18722 46 GLU B C 1
ATOM 1367 O O . GLU B 1 46 ? 29.66665 22.81247 20.89221 1.000 33.88840 46 GLU B O 1
ATOM 1373 N N . GLU B 1 47 ? 27.59886 22.16312 21.49512 1.000 28.35345 47 GLU B N 1
ATOM 1374 C CA . GLU B 1 47 ? 27.67751 22.86952 22.76671 1.000 25.58010 47 GLU B CA 1
ATOM 1375 C C . GLU B 1 47 ? 28.65531 22.19768 23.72055 1.000 22.64877 47 GLU B C 1
ATOM 1376 O O . GLU B 1 47 ? 29.32554 22.88338 24.49990 1.000 20.57965 47 GLU B O 1
ATOM 1382 N N . VAL B 1 48 ? 28.75619 20.86742 23.66708 1.000 17.26292 48 VAL B N 1
ATOM 1383 C CA . VAL B 1 48 ? 29.72557 20.15764 24.49507 1.000 21.43221 48 VAL B CA 1
ATOM 1384 C C . VAL B 1 48 ? 31.14670 20.42247 24.00787 1.000 18.92430 48 VAL B C 1
ATOM 1385 O O . VAL B 1 48 ? 32.06441 20.62006 24.81303 1.000 20.33378 48 VAL B O 1
ATOM 1389 N N . ASP B 1 49 ? 31.35535 20.42757 22.68744 1.000 19.67546 49 ASP B N 1
ATOM 1390 C CA . ASP B 1 49 ? 32.68517 20.70556 22.14905 1.000 20.32516 49 ASP B CA 1
ATOM 1391 C C . ASP B 1 49 ? 33.12244 22.12901 22.46291 1.000 15.52076 49 ASP B C 1
ATOM 1392 O O . ASP B 1 49 ? 34.26795 22.36066 22.86698 1.000 17.98779 49 ASP B O 1
ATOM 1397 N N . ALA B 1 50 ? 32.22678 23.09805 22.27048 1.000 16.16745 50 ALA B N 1
ATOM 1398 C CA . ALA B 1 50 ? 32.57572 24.48690 22.54419 1.000 15.29204 50 ALA B CA 1
ATOM 1399 C C . ALA B 1 50 ? 32.82494 24.71257 24.03044 1.000 23.78282 50 ALA B C 1
ATOM 1400 O O . ALA B 1 50 ? 33.70927 25.49134 24.40633 1.000 25.75505 50 ALA B O 1
ATOM 1402 N N . ALA B 1 51 ? 32.06484 24.03570 24.89298 1.000 19.17347 51 ALA B N 1
ATOM 1403 C CA . ALA B 1 51 ? 32.26267 24.21315 26.32693 1.000 18.58263 51 ALA B CA 1
ATOM 1404 C C . ALA B 1 51 ? 33.55504 23.55496 26.79504 1.000 19.54534 51 ALA B C 1
ATOM 1405 O O . ALA B 1 51 ? 34.27132 24.11362 27.63189 1.000 23.46103 51 ALA B O 1
ATOM 1407 N N . GLY B 1 52 ? 33.87189 22.36960 26.27188 1.000 22.50506 52 GLY B N 1
ATOM 1408 C CA . GLY B 1 52 ? 35.09939 21.70457 26.67664 1.000 20.10166 52 GLY B CA 1
ATOM 1409 C C . GLY B 1 52 ? 36.33937 22.41261 26.16750 1.000 20.05717 52 GLY B C 1
ATOM 1410 O O . GLY B 1 52 ? 37.36739 22.45017 26.84795 1.000 19.15592 52 GLY B O 1
ATOM 1411 N N . LYS B 1 53 ? 36.25884 22.98280 24.96479 1.000 20.45985 53 LYS B N 1
ATOM 1412 C CA . LYS B 1 53 ? 37.37498 23.74404 24.41681 1.000 22.69557 53 LYS B CA 1
ATOM 1413 C C . LYS B 1 53 ? 37.61197 25.02461 25.20945 1.000 21.50113 53 LYS B C 1
ATOM 1414 O O . LYS B 1 53 ? 38.76227 25.39514 25.47141 1.000 19.53336 53 LYS B O 1
ATOM 1420 N N . ALA B 1 54 ? 36.53794 25.71463 25.60208 1.000 15.21826 54 ALA B N 1
ATOM 1421 C CA . ALA B 1 54 ? 36.69936 26.91710 26.41187 1.000 20.63663 54 ALA B CA 1
ATOM 1422 C C . ALA B 1 54 ? 37.16646 26.58477 27.82287 1.000 15.22844 54 ALA B C 1
ATOM 1423 O O . ALA B 1 54 ? 37.91031 27.36359 28.42734 1.000 15.68197 54 ALA B O 1
ATOM 1425 N N . THR B 1 55 ? 36.73924 25.44468 28.36735 1.000 17.75900 55 THR B N 1
ATOM 1426 C CA . THR B 1 55 ? 37.20893 25.04795 29.69027 1.000 19.01521 55 THR B CA 1
ATOM 1427 C C . THR B 1 55 ? 38.68253 24.67046 29.65312 1.000 16.05206 55 THR B C 1
ATOM 1428 O O . THR B 1 55 ? 39.43063 24.96031 30.59468 1.000 18.21325 55 THR B O 1
ATOM 1432 N N . LEU B 1 56 ? 39.11879 24.03675 28.56579 1.000 16.87034 56 LEU B N 1
ATOM 1433 C CA . LEU B 1 56 ? 40.53129 23.71198 28.41392 1.000 18.36452 56 LEU B CA 1
ATOM 1434 C C . LEU B 1 56 ? 41.37893 24.97720 28.35904 1.000 21.58515 56 LEU B C 1
ATOM 1435 O O . LEU B 1 56 ? 42.42128 25.07157 29.01829 1.000 19.94121 56 LEU B O 1
ATOM 1440 N N . GLU B 1 57 ? 40.94028 25.96767 27.57790 1.000 19.95846 57 GLU B N 1
ATOM 1441 C CA . GLU B 1 57 ? 41.66340 27.23181 27.50895 1.000 19.44567 57 GLU B CA 1
ATOM 1442 C C . GLU B 1 57 ? 41.61446 27.98019 28.83364 1.000 16.48053 57 GLU B C 1
ATOM 1443 O O . GLU B 1 57 ? 42.56884 28.68407 29.17880 1.000 19.56278 57 GLU B O 1
ATOM 1449 N N . TYR B 1 58 ? 40.52118 27.83854 29.58502 1.000 17.13906 58 TYR B N 1
ATOM 1450 C CA . TYR B 1 58 ? 40.41422 28.50959 30.87567 1.000 16.70920 58 TYR B CA 1
ATOM 1451 C C . TYR B 1 58 ? 41.49453 28.02285 31.83682 1.000 18.39424 58 TYR B C 1
ATOM 1452 O O . TYR B 1 58 ? 42.25293 28.82370 32.39375 1.000 19.93693 58 TYR B O 1
ATOM 1461 N N . TYR B 1 59 ? 41.59496 26.70481 32.02720 1.000 17.03900 59 TYR B N 1
ATOM 1462 C CA . TYR B 1 59 ? 42.56493 26.17158 32.97939 1.000 20.25103 59 TYR B CA 1
ATOM 1463 C C . TYR B 1 59 ? 43.99865 26.32679 32.48446 1.000 16.70065 59 TYR B C 1
ATOM 1464 O O . TYR B 1 59 ? 44.91684 26.48030 33.29802 1.000 18.78476 59 TYR B O 1
ATOM 1473 N N . GLU B 1 60 ? 44.21631 26.28072 31.16726 1.000 19.94286 60 GLU B N 1
ATOM 1474 C CA . GLU B 1 60 ? 45.53931 26.59337 30.63735 1.000 20.18447 60 GLU B CA 1
ATOM 1475 C C . GLU B 1 60 ? 45.92961 28.02922 30.95868 1.000 16.61732 60 GLU B C 1
ATOM 1476 O O . GLU B 1 60 ? 47.06296 28.29622 31.37712 1.000 21.16276 60 GLU B O 1
ATOM 1482 N N . ALA B 1 61 ? 44.99860 28.96703 30.77176 1.000 13.47573 61 ALA B N 1
ATOM 1483 C CA . ALA B 1 61 ? 45.28356 30.37126 31.05050 1.000 20.93006 61 ALA B CA 1
ATOM 1484 C C . ALA B 1 61 ? 45.51743 30.60744 32.53850 1.000 23.75938 61 ALA B C 1
ATOM 1485 O O . ALA B 1 61 ? 46.38917 31.39830 32.91567 1.000 27.08663 61 ALA B O 1
ATOM 1487 N N . ILE B 1 62 ? 44.74452 29.93483 33.39681 1.000 22.31960 62 ILE B N 1
ATOM 1488 C CA . ILE B 1 62 ? 44.96928 30.00895 34.83952 1.000 16.60561 62 ILE B CA 1
ATOM 1489 C C . ILE B 1 62 ? 46.37580 29.53490 35.18361 1.000 22.53612 62 ILE B C 1
ATOM 1490 O O . ILE B 1 62 ? 47.06089 30.12413 36.02987 1.000 19.16813 62 ILE B O 1
ATOM 1495 N N . ARG B 1 63 ? 46.82693 28.46450 34.52800 1.000 18.75557 63 ARG B N 1
ATOM 1496 C CA . ARG B 1 63 ? 48.11766 27.86854 34.84791 1.000 19.56761 63 ARG B CA 1
ATOM 1497 C C . ARG B 1 63 ? 49.27838 28.71058 34.32959 1.000 21.69762 63 ARG B C 1
ATOM 1498 O O . ARG B 1 63 ? 50.36559 28.68901 34.91692 1.000 22.18397 63 ARG B O 1
ATOM 1506 N N . ASN B 1 64 ? 49.07079 29.46669 33.25243 1.000 29.68435 64 ASN B N 1
ATOM 1507 C CA . ASN B 1 64 ? 50.11605 30.29835 32.67031 1.000 23.25274 64 ASN B CA 1
ATOM 1508 C C . ASN B 1 64 ? 49.95913 31.77332 33.01154 1.000 27.38576 64 ASN B C 1
ATOM 1509 O O . ASN B 1 64 ? 50.65640 32.60892 32.42840 1.000 25.48646 64 ASN B O 1
ATOM 1514 N N . GLY B 1 65 ? 49.06172 32.11291 33.93384 1.000 29.39286 65 GLY B N 1
ATOM 1515 C CA . GLY B 1 65 ? 48.90442 33.49392 34.34084 1.000 22.54473 65 GLY B CA 1
ATOM 1516 C C . GLY B 1 65 ? 48.36215 34.42285 33.27906 1.000 36.85501 65 GLY B C 1
ATOM 1517 O O . GLY B 1 65 ? 48.53499 35.63976 33.38920 1.000 38.48610 65 GLY B O 1
ATOM 1518 N N . ASP B 1 66 ? 47.71137 33.88482 32.24776 1.000 32.20417 66 ASP B N 1
ATOM 1519 C CA . ASP B 1 66 ? 47.11051 34.68989 31.18326 1.000 30.92082 66 ASP B CA 1
ATOM 1520 C C . ASP B 1 66 ? 45.71162 35.08193 31.64112 1.000 26.60127 66 ASP B C 1
ATOM 1521 O O . ASP B 1 66 ? 44.73620 34.35864 31.43201 1.000 24.68075 66 ASP B O 1
ATOM 1526 N N . GLU B 1 67 ? 45.61428 36.25154 32.27466 1.000 25.61323 67 GLU B N 1
ATOM 1527 C CA . GLU B 1 67 ? 44.35324 36.66031 32.88316 1.000 30.58487 67 GLU B CA 1
ATOM 1528 C C . GLU B 1 67 ? 43.31267 37.04571 31.83782 1.000 29.79332 67 GLU B C 1
ATOM 1529 O O . GLU B 1 67 ? 42.11307 36.84188 32.05913 1.000 27.78752 67 GLU B O 1
ATOM 1535 N N . GLU B 1 68 ? 43.74634 37.58328 30.69346 1.000 31.48276 68 GLU B N 1
ATOM 1536 C CA . GLU B 1 68 ? 42.79633 37.99488 29.66284 1.000 30.70347 68 GLU B CA 1
ATOM 1537 C C . GLU B 1 68 ? 42.11803 36.79411 29.01556 1.000 23.88399 68 GLU B C 1
ATOM 1538 O O . GLU B 1 68 ? 40.90349 36.81282 28.78686 1.000 26.30127 68 GLU B O 1
ATOM 1544 N N . LYS B 1 69 ? 42.88373 35.74392 28.70235 1.000 18.84976 69 LYS B N 1
ATOM 1545 C CA . LYS B 1 69 ? 42.29451 34.56958 28.06405 1.000 19.04797 69 LYS B CA 1
ATOM 1546 C C . LYS B 1 69 ? 41.41975 33.77625 29.02998 1.000 24.15355 69 LYS B C 1
ATOM 1547 O O . LYS B 1 69 ? 40.42229 33.17623 28.61116 1.000 27.61377 69 LYS B O 1
ATOM 1553 N N . ALA B 1 70 ? 41.76725 33.75932 30.31842 1.000 17.97679 70 ALA B N 1
ATOM 1554 C CA . ALA B 1 70 ? 40.92293 33.07440 31.29106 1.000 20.58265 70 ALA B CA 1
ATOM 1555 C C . ALA B 1 70 ? 39.54470 33.72029 31.37121 1.000 16.63920 70 ALA B C 1
ATOM 1556 O O . ALA B 1 70 ? 38.52444 33.02165 31.37811 1.000 25.49350 70 ALA B O 1
ATOM 1558 N N . VAL B 1 71 ? 39.49453 35.05544 31.41811 1.000 26.09579 71 VAL B N 1
ATOM 1559 C CA . VAL B 1 71 ? 38.21440 35.75853 31.49350 1.000 26.35857 71 VAL B CA 1
ATOM 1560 C C . VAL B 1 71 ? 37.39375 35.52064 30.23073 1.000 21.55881 71 VAL B C 1
ATOM 1561 O O . VAL B 1 71 ? 36.17998 35.28691 30.29728 1.000 23.25166 71 VAL B O 1
ATOM 1565 N N . GLU B 1 72 ? 38.04019 35.56511 29.06363 1.000 15.32940 72 GLU B N 1
ATOM 1566 C CA . GLU B 1 72 ? 37.33056 35.32332 27.80958 1.000 20.95517 72 GLU B CA 1
ATOM 1567 C C . GLU B 1 72 ? 36.78677 33.89940 27.74700 1.000 27.96642 72 GLU B C 1
ATOM 1568 O O . GLU B 1 72 ? 35.62519 33.68126 27.38363 1.000 25.98564 72 GLU B O 1
ATOM 1574 N N . ALA B 1 73 ? 37.61742 32.91242 28.09414 1.000 20.63502 73 ALA B N 1
ATOM 1575 C CA . ALA B 1 73 ? 37.18096 31.52192 28.01808 1.000 16.19038 73 ALA B CA 1
ATOM 1576 C C . ALA B 1 73 ? 36.10789 31.20784 29.05326 1.000 18.97876 73 ALA B C 1
ATOM 1577 O O . ALA B 1 73 ? 35.24863 30.35390 28.80937 1.000 21.96018 73 ALA B O 1
ATOM 1579 N N . ARG B 1 74 ? 36.14130 31.87870 30.20918 1.000 23.36205 74 ARG B N 1
ATOM 1580 C CA . ARG B 1 74 ? 35.11726 31.65802 31.22749 1.000 28.84377 74 ARG B CA 1
ATOM 1581 C C . ARG B 1 74 ? 33.75160 32.13449 30.74706 1.000 27.09577 74 ARG B C 1
ATOM 1582 O O . ARG B 1 74 ? 32.74093 31.45351 30.95393 1.000 21.96388 74 ARG B O 1
ATOM 1590 N N . LYS B 1 75 ? 33.70209 33.30785 30.11132 1.000 26.29102 75 LYS B N 1
ATOM 1591 C CA . LYS B 1 75 ? 32.44793 33.79675 29.54560 1.000 29.79611 75 LYS B CA 1
ATOM 1592 C C . LYS B 1 75 ? 31.90769 32.84563 28.48301 1.000 27.12265 75 LYS B C 1
ATOM 1593 O O . LYS B 1 75 ? 30.70510 32.55760 28.45223 1.000 32.08089 75 LYS B O 1
ATOM 1599 N N . LYS B 1 76 ? 32.78350 32.33579 27.61236 1.000 28.05311 76 LYS B N 1
ATOM 1600 C CA . LYS B 1 76 ? 32.33828 31.42890 26.55665 1.000 26.04431 76 LYS B CA 1
ATOM 1601 C C . LYS B 1 76 ? 31.72151 30.16070 27.13772 1.000 19.38502 76 LYS B C 1
ATOM 1602 O O . LYS B 1 76 ? 30.69152 29.68019 26.64814 1.000 21.73760 76 LYS B O 1
ATOM 1608 N N . ALA B 1 77 ? 32.33566 29.60922 28.18693 1.000 22.92552 77 ALA B N 1
ATOM 1609 C CA . ALA B 1 77 ? 31.80862 28.41527 28.84142 1.000 23.55143 77 ALA B CA 1
ATOM 1610 C C . ALA B 1 77 ? 30.54101 28.69927 29.64003 1.000 26.39167 77 ALA B C 1
ATOM 1611 O O . ALA B 1 77 ? 29.64596 27.85203 29.69099 1.000 24.90085 77 ALA B O 1
ATOM 1613 N N . LEU B 1 78 ? 30.44111 29.87447 30.26519 1.000 24.88125 78 LEU B N 1
ATOM 1614 C CA . LEU B 1 78 ? 29.26223 30.19528 31.06586 1.000 29.76909 78 LEU B CA 1
ATOM 1615 C C . LEU B 1 78 ? 28.03838 30.45707 30.19881 1.000 27.53173 78 LEU B C 1
ATOM 1616 O O . LEU B 1 78 ? 26.91385 30.17800 30.62530 1.000 32.06598 78 LEU B O 1
ATOM 1621 N N . ASP B 1 79 ? 28.23157 30.99277 28.99042 1.000 27.65531 79 ASP B N 1
ATOM 1622 C CA . ASP B 1 79 ? 27.10517 31.20874 28.08693 1.000 21.31241 79 ASP B CA 1
ATOM 1623 C C . ASP B 1 79 ? 26.43242 29.89486 27.72513 1.000 23.68181 79 ASP B C 1
ATOM 1624 O O . ASP B 1 79 ? 25.19985 29.79334 27.72629 1.000 26.71100 79 ASP B O 1
ATOM 1629 N N . ILE B 1 80 ? 27.22900 28.88042 27.39419 1.000 25.56524 80 ILE B N 1
ATOM 1630 C CA . ILE B 1 80 ? 26.66648 27.57540 27.07386 1.000 26.76760 80 ILE B CA 1
ATOM 1631 C C . ILE B 1 80 ? 26.04897 26.94523 28.31439 1.000 22.46495 80 ILE B C 1
ATOM 1632 O O . ILE B 1 80 ? 24.95348 26.37353 28.25942 1.000 26.88045 80 ILE B O 1
ATOM 1637 N N . TYR B 1 81 ? 26.72860 27.05995 29.45643 1.000 26.72591 81 TYR B N 1
ATOM 1638 C CA . TYR B 1 81 ? 26.25150 26.40564 30.67019 1.000 33.00155 81 TYR B CA 1
ATOM 1639 C C . TYR B 1 81 ? 24.91928 26.98591 31.13289 1.000 30.50862 81 TYR B C 1
ATOM 1640 O O . TYR B 1 81 ? 24.01343 26.23537 31.51272 1.000 34.18827 81 TYR B O 1
ATOM 1649 N N . ASN B 1 82 ? 24.77830 28.31642 31.09972 1.000 27.02279 82 ASN B N 1
ATOM 1650 C CA . ASN B 1 82 ? 23.54126 28.95382 31.54746 1.000 29.69318 82 ASN B CA 1
ATOM 1651 C C . ASN B 1 82 ? 22.35363 28.58559 30.66654 1.000 28.84870 82 ASN B C 1
ATOM 1652 O O . ASN B 1 82 ? 21.22973 28.46898 31.16615 1.000 29.36735 82 ASN B O 1
ATOM 1657 N N . LYS B 1 83 ? 22.56944 28.42107 29.36033 1.000 24.36056 83 LYS B N 1
ATOM 1658 C CA . LYS B 1 83 ? 21.48404 27.97691 28.49260 1.000 26.39077 83 LYS B CA 1
ATOM 1659 C C . LYS B 1 83 ? 21.04541 26.56271 28.84829 1.000 24.88491 83 LYS B C 1
ATOM 1660 O O . LYS B 1 83 ? 19.84935 26.25292 28.82701 1.000 25.91761 83 LYS B O 1
ATOM 1666 N N . ILE B 1 84 ? 21.99839 25.69732 29.19729 1.000 27.61728 84 ILE B N 1
ATOM 1667 C CA . ILE B 1 84 ? 21.67964 24.29733 29.45625 1.000 26.52937 84 ILE B CA 1
ATOM 1668 C C . ILE B 1 84 ? 21.05509 24.12262 30.83638 1.000 25.95488 84 ILE B C 1
ATOM 1669 O O . ILE B 1 84 ? 20.19425 23.25426 31.02981 1.000 26.82974 84 ILE B O 1
ATOM 1674 N N . VAL B 1 85 ? 21.46450 24.93851 31.80811 1.000 24.53323 85 VAL B N 1
ATOM 1675 C CA . VAL B 1 85 ? 20.88116 24.86285 33.14391 1.000 25.82167 85 VAL B CA 1
ATOM 1676 C C . VAL B 1 85 ? 19.40382 25.23095 33.11048 1.000 20.90536 85 VAL B C 1
ATOM 1677 O O . VAL B 1 85 ? 18.57236 24.55094 33.71696 1.000 28.24424 85 VAL B O 1
ATOM 1681 N N . GLU B 1 86 ? 19.04770 26.30742 32.40701 1.000 25.31390 86 GLU B N 1
ATOM 1682 C CA . GLU B 1 86 ? 17.64511 26.71009 32.40115 1.000 34.28688 86 GLU B CA 1
ATOM 1683 C C . GLU B 1 86 ? 16.77448 25.65520 31.73189 1.000 29.66054 86 GLU B C 1
ATOM 1684 O O . GLU B 1 86 ? 15.57178 25.57341 32.00776 1.000 33.66991 86 GLU B O 1
ATOM 1690 N N . ALA B 1 87 ? 17.36557 24.83080 30.86377 1.000 27.64296 87 ALA B N 1
ATOM 1691 C CA . ALA B 1 87 ? 16.65133 23.68190 30.32015 1.000 19.03937 87 ALA B CA 1
ATOM 1692 C C . ALA B 1 87 ? 16.55884 22.55046 31.34063 1.000 27.44159 87 ALA B C 1
ATOM 1693 O O . ALA B 1 87 ? 15.54498 21.84373 31.39822 1.000 27.69010 87 ALA B O 1
ATOM 1695 N N . LEU B 1 88 ? 17.60448 22.36049 32.15147 1.000 27.97243 88 LEU B N 1
ATOM 1696 C CA . LEU B 1 88 ? 17.54617 21.36047 33.21094 1.000 24.50106 88 LEU B CA 1
ATOM 1697 C C . LEU B 1 88 ? 16.52081 21.72347 34.27701 1.000 21.50695 88 LEU B C 1
ATOM 1698 O O . LEU B 1 88 ? 16.01236 20.83138 34.96387 1.000 26.59072 88 LEU B O 1
ATOM 1703 N N . LYS B 1 89 ? 16.20188 23.01202 34.42453 1.000 27.31315 89 LYS B N 1
ATOM 1704 C CA . LYS B 1 89 ? 15.19960 23.43361 35.40002 1.000 32.35744 89 LYS B CA 1
ATOM 1705 C C . LYS B 1 89 ? 13.81343 22.90191 35.05701 1.000 34.27459 89 LYS B C 1
ATOM 1706 O O . LYS B 1 89 ? 12.99027 22.69276 35.95577 1.000 34.03304 89 LYS B O 1
ATOM 1712 N N . LYS B 1 90 ? 13.53219 22.68807 33.77433 1.000 28.15528 90 LYS B N 1
ATOM 1713 C CA . LYS B 1 90 ? 12.22663 22.22014 33.33077 1.000 27.69525 90 LYS B CA 1
ATOM 1714 C C . LYS B 1 90 ? 12.14982 20.70178 33.21646 1.000 33.37247 90 LYS B C 1
ATOM 1715 O O . LYS B 1 90 ? 11.17478 20.18011 32.66505 1.000 38.98123 90 LYS B O 1
ATOM 1721 N N . GLN B 1 91 ? 13.14437 19.98805 33.72920 1.000 25.83723 91 GLN B N 1
ATOM 1722 C CA . GLN B 1 91 ? 13.12631 18.53685 33.73243 1.000 29.02192 91 GLN B CA 1
ATOM 1723 C C . GLN B 1 91 ? 12.26788 18.01997 34.88273 1.000 25.75567 91 GLN B C 1
ATOM 1724 O O . GLN B 1 91 ? 11.92949 18.77149 35.79994 1.000 29.80023 91 GLN B O 1
ATOM 1730 N N . PRO B 1 92 ? 11.88217 16.74500 34.84521 1.000 31.66268 92 PRO B N 1
ATOM 1731 C CA . PRO B 1 92 ? 11.11992 16.15505 35.95958 1.000 28.71495 92 PRO B CA 1
ATOM 1732 C C . PRO B 1 92 ? 11.83056 16.34795 37.28847 1.000 31.94345 92 PRO B C 1
ATOM 1733 O O . PRO B 1 92 ? 13.03727 16.63355 37.32412 1.000 29.37946 92 PRO B O 1
ATOM 1737 N N . PRO B 1 93 ? 11.11568 16.20495 38.41019 1.000 29.30185 93 PRO B N 1
ATOM 1738 C CA . PRO B 1 93 ? 11.74617 16.47642 39.71367 1.000 26.43680 93 PRO B CA 1
ATOM 1739 C C . PRO B 1 93 ? 12.86687 15.51727 40.06372 1.000 33.83371 93 PRO B C 1
ATOM 1740 O O . PRO B 1 93 ? 13.78356 15.90534 40.79672 1.000 34.82539 93 PRO B O 1
ATOM 1744 N N . GLU B 1 94 ? 12.82163 14.27236 39.57947 1.000 25.81366 94 GLU B N 1
ATOM 1745 C CA . GLU B 1 94 ? 13.91700 13.34887 39.85570 1.000 37.09754 94 GLU B CA 1
ATOM 1746 C C . GLU B 1 94 ? 15.19465 13.77062 39.14151 1.000 30.26168 94 GLU B C 1
ATOM 1747 O O . GLU B 1 94 ? 16.29459 13.54594 39.65846 1.000 28.03566 94 GLU B O 1
ATOM 1753 N N . VAL B 1 95 ? 15.07364 14.38509 37.96442 1.000 32.60339 95 VAL B N 1
ATOM 1754 C CA . VAL B 1 95 ? 16.25632 14.86817 37.26074 1.000 26.01531 95 VAL B CA 1
ATOM 1755 C C . VAL B 1 95 ? 16.77916 16.14398 37.90763 1.000 26.11047 95 VAL B C 1
ATOM 1756 O O . VAL B 1 95 ? 17.99306 16.32897 38.04558 1.000 26.89550 95 VAL B O 1
ATOM 1760 N N . VAL B 1 96 ? 15.87692 17.03318 38.32856 1.000 23.75892 96 VAL B N 1
ATOM 1761 C CA . VAL B 1 96 ? 16.29762 18.27993 38.96072 1.000 20.20243 96 VAL B CA 1
ATOM 1762 C C . VAL B 1 96 ? 16.94437 18.00231 40.31203 1.000 26.51604 96 VAL B C 1
ATOM 1763 O O . VAL B 1 96 ? 18.00925 18.54429 40.63139 1.000 20.37623 96 VAL B O 1
ATOM 1767 N N . ALA B 1 97 ? 16.31232 17.15346 41.12657 1.000 19.73691 97 ALA B N 1
ATOM 1768 C CA . ALA B 1 97 ? 16.88069 16.82756 42.42979 1.000 20.52953 97 ALA B CA 1
ATOM 1769 C C . ALA B 1 97 ? 18.21191 16.10474 42.29264 1.000 19.59054 97 ALA B C 1
ATOM 1770 O O . ALA B 1 97 ? 19.10277 16.27963 43.13260 1.000 18.36539 97 ALA B O 1
ATOM 1772 N N . ALA B 1 98 ? 18.36969 15.29418 41.24477 1.000 12.70848 98 ALA B N 1
ATOM 1773 C CA . ALA B 1 98 ? 19.62657 14.57726 41.05519 1.000 21.04947 98 ALA B CA 1
ATOM 1774 C C . ALA B 1 98 ? 20.74430 15.52202 40.62687 1.000 18.82966 98 ALA B C 1
ATOM 1775 O O . ALA B 1 98 ? 21.90119 15.34669 41.02724 1.000 17.52053 98 ALA B O 1
ATOM 1777 N N . TYR B 1 99 ? 20.42671 16.52613 39.80827 1.000 15.83731 99 TYR B N 1
ATOM 1778 C CA . TYR B 1 99 ? 21.46493 17.46417 39.40294 1.000 17.90978 99 TYR B CA 1
ATOM 1779 C C . TYR B 1 99 ? 21.87046 18.37476 40.55341 1.000 16.19985 99 TYR B C 1
ATOM 1780 O O . TYR B 1 99 ? 23.04425 18.74746 40.66214 1.000 16.60867 99 TYR B O 1
ATOM 1789 N N . GLU B 1 100 ? 20.91864 18.74171 41.41761 1.000 20.15112 100 GLU B N 1
ATOM 1790 C CA . GLU B 1 100 ? 21.23303 19.59771 42.55927 1.000 17.81045 100 GLU B CA 1
ATOM 1791 C C . GLU B 1 100 ? 22.17178 18.90834 43.54412 1.000 18.17553 100 GLU B C 1
ATOM 1792 O O . GLU B 1 100 ? 22.98406 19.57795 44.19215 1.000 19.95696 100 GLU B O 1
ATOM 1798 N N . ALA B 1 101 ? 22.07565 17.58255 43.67496 1.000 16.96843 101 ALA B N 1
ATOM 1799 C CA . ALA B 1 101 ? 22.97882 16.82364 44.53342 1.000 13.88056 101 ALA B CA 1
ATOM 1800 C C . ALA B 1 101 ? 24.32663 16.54168 43.88418 1.000 17.51052 101 ALA B C 1
ATOM 1801 O O . ALA B 1 101 ? 25.31221 16.33637 44.60078 1.000 13.89375 101 ALA B O 1
ATOM 1803 N N . PHE B 1 102 ? 24.39171 16.53382 42.54923 1.000 17.66714 102 PHE B N 1
ATOM 1804 C CA . PHE B 1 102 ? 25.64897 16.30077 41.84332 1.000 13.05911 102 PHE B CA 1
ATOM 1805 C C . PHE B 1 102 ? 26.46962 17.57496 41.71541 1.000 13.69716 102 PHE B C 1
ATOM 1806 O O . PHE B 1 102 ? 27.69977 17.53485 41.81976 1.000 15.56898 102 PHE B O 1
ATOM 1814 N N . ARG B 1 103 ? 25.80318 18.70274 41.48474 1.000 12.99911 103 ARG B N 1
ATOM 1815 C CA . ARG B 1 103 ? 26.49365 19.96091 41.21532 1.000 17.23236 103 ARG B CA 1
ATOM 1816 C C . ARG B 1 103 ? 27.52935 20.35804 42.26492 1.000 18.75340 103 ARG B C 1
ATOM 1817 O O . ARG B 1 103 ? 28.59401 20.86187 41.86826 1.000 21.83135 103 ARG B O 1
ATOM 1825 N N . PRO B 1 104 ? 27.30731 20.18809 43.57621 1.000 18.85543 104 PRO B N 1
ATOM 1826 C CA . PRO B 1 104 ? 28.37510 20.53427 44.53241 1.000 13.82637 104 PRO B CA 1
ATOM 1827 C C . PRO B 1 104 ? 29.67765 19.78540 44.29749 1.000 19.32820 104 PRO B C 1
ATOM 1828 O O . PRO B 1 104 ? 30.74492 20.30234 44.64871 1.000 20.25382 104 PRO B O 1
ATOM 1832 N N . ARG B 1 105 ? 29.63462 18.58166 43.71989 1.000 17.92637 105 ARG B N 1
ATOM 1833 C CA . ARG B 1 105 ? 30.88385 17.89129 43.41784 1.000 17.37353 105 ARG B CA 1
ATOM 1834 C C . ARG B 1 105 ? 31.59863 18.53234 42.23460 1.000 15.20510 105 ARG B C 1
ATOM 1835 O O . ARG B 1 105 ? 32.83257 18.57101 42.20641 1.000 17.59903 105 ARG B O 1
ATOM 1843 N N . HIS B 1 106 ? 30.84845 19.05304 41.25981 1.000 18.39545 106 HIS B N 1
ATOM 1844 C CA . HIS B 1 106 ? 31.47652 19.76912 40.15246 1.000 18.67410 106 HIS B CA 1
ATOM 1845 C C . HIS B 1 106 ? 32.03040 21.11337 40.61496 1.000 17.83618 106 HIS B C 1
ATOM 1846 O O . HIS B 1 106 ? 33.12174 21.52051 40.19714 1.000 26.62323 106 HIS B O 1
ATOM 1853 N N . GLU B 1 107 ? 31.29116 21.81577 41.47953 1.000 14.09911 107 GLU B N 1
ATOM 1854 C CA . GLU B 1 107 ? 31.79223 23.06879 42.04127 1.000 24.06481 107 GLU B CA 1
ATOM 1855 C C . GLU B 1 107 ? 33.05984 22.84253 42.85326 1.000 18.72330 1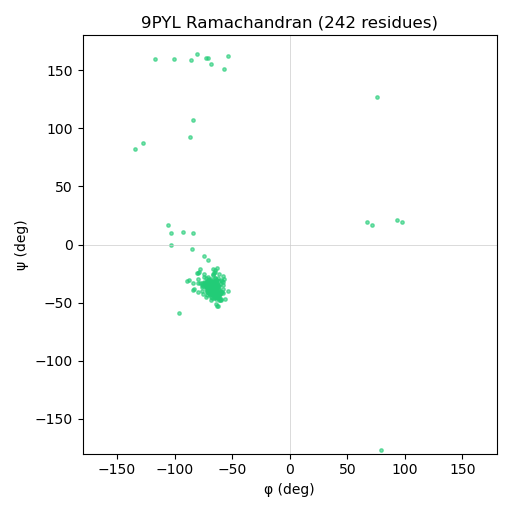07 GLU B C 1
ATOM 1856 O O . GLU B 1 107 ? 34.00224 23.64178 42.78720 1.000 15.47789 107 GLU B O 1
ATOM 1862 N N . ALA B 1 108 ? 33.09076 21.76641 43.64158 1.000 12.35335 108 ALA B N 1
ATOM 1863 C CA . ALA B 1 108 ? 34.27558 21.44693 44.42864 1.000 18.38541 108 ALA B CA 1
ATOM 1864 C C . ALA B 1 108 ? 35.47322 21.12386 43.54552 1.000 17.95500 108 ALA B C 1
ATOM 1865 O O . ALA B 1 108 ? 36.61672 21.37230 43.94190 1.000 21.53625 108 ALA B O 1
ATOM 1867 N N . LEU B 1 109 ? 35.24149 20.56855 42.35490 1.000 23.20822 109 LEU B N 1
ATOM 1868 C CA . LEU B 1 109 ? 36.35735 20.28504 41.45867 1.000 21.59191 109 LEU B CA 1
ATOM 1869 C C . LEU B 1 109 ? 36.87260 21.55951 40.80079 1.000 18.94412 109 LEU B C 1
ATOM 1870 O O . LEU B 1 109 ? 38.08797 21.76055 40.69670 1.000 13.99041 109 LEU B O 1
ATOM 1875 N N . HIS B 1 110 ? 35.96645 22.43264 40.35266 1.000 19.39051 110 HIS B N 1
ATOM 1876 C CA . HIS B 1 110 ? 36.38897 23.70681 39.77964 1.000 19.05113 110 HIS B CA 1
ATOM 1877 C C . HIS B 1 110 ? 37.15555 24.54210 40.79730 1.000 16.53645 110 HIS B C 1
ATOM 1878 O O . HIS B 1 110 ? 38.17448 25.15738 40.46565 1.000 19.46083 110 HIS B O 1
ATOM 1885 N N . ARG B 1 111 ? 36.67808 24.57426 42.04276 1.000 23.25192 111 ARG B N 1
ATOM 1886 C CA . ARG B 1 111 ? 37.37192 25.30787 43.09774 1.000 18.71203 111 ARG B CA 1
ATOM 1887 C C . ARG B 1 111 ? 38.78236 24.76952 43.30673 1.000 19.17186 111 ARG B C 1
ATOM 1888 O O . ARG B 1 111 ? 39.74937 25.53617 43.38288 1.000 16.41151 111 ARG B O 1
ATOM 1896 N N . ARG B 1 112 ? 38.91756 23.44455 43.40313 1.000 14.82046 112 ARG B N 1
ATOM 1897 C CA . ARG B 1 112 ? 40.22533 22.84898 43.65837 1.000 21.94982 112 ARG B CA 1
ATOM 1898 C C . ARG B 1 112 ? 41.13918 22.97383 42.44657 1.000 15.04023 112 ARG B C 1
ATOM 1899 O O . ARG B 1 112 ? 42.34369 23.20325 42.59448 1.000 14.15797 112 ARG B O 1
ATOM 1907 N N . ALA B 1 113 ? 40.58817 22.83420 41.23932 1.000 16.40629 113 ALA B N 1
ATOM 1908 C CA . ALA B 1 113 ? 41.42291 22.89743 40.04410 1.000 15.46456 113 ALA B CA 1
ATOM 1909 C C . ALA B 1 113 ? 41.98560 24.29622 39.83544 1.000 17.38732 113 ALA B C 1
ATOM 1910 O O . ALA B 1 113 ? 43.15796 24.45234 39.47703 1.000 15.71879 113 ALA B O 1
ATOM 1912 N N . GLU B 1 114 ? 41.17029 25.32836 40.05366 1.000 20.86379 114 GLU B N 1
ATOM 1913 C CA . GLU B 1 114 ? 41.68363 26.68541 39.91733 1.000 17.18312 114 GLU B CA 1
ATOM 1914 C C . GLU B 1 114 ? 42.73182 26.99084 40.98211 1.000 12.88944 114 GLU B C 1
ATOM 1915 O O . GLU B 1 114 ? 43.77003 27.59099 40.68377 1.000 14.24330 114 GLU B O 1
ATOM 1921 N N . ALA B 1 115 ? 42.49407 26.56082 42.22231 1.000 18.96651 115 ALA B N 1
ATOM 1922 C CA . ALA B 1 115 ? 43.45509 26.82216 43.28961 1.000 16.68042 115 ALA B CA 1
ATOM 1923 C C . ALA B 1 115 ? 44.75895 26.06792 43.06341 1.000 14.90332 115 ALA B C 1
ATOM 1924 O O . ALA B 1 115 ? 45.84017 26.58247 43.36990 1.000 15.64729 115 ALA B O 1
ATOM 1926 N N . THR B 1 116 ? 44.67600 24.84874 42.52309 1.000 15.20718 116 THR B N 1
ATOM 1927 C CA . THR B 1 116 ? 45.87437 24.05134 42.28755 1.000 11.49453 116 THR B CA 1
ATOM 1928 C C . THR B 1 116 ? 46.70040 24.61553 41.13965 1.000 10.85814 116 THR B C 1
ATOM 1929 O O . THR B 1 116 ? 47.93080 24.69117 41.23271 1.000 15.32615 116 THR B O 1
ATOM 1933 N N . LEU B 1 117 ? 46.04613 25.01521 40.04902 1.000 13.78893 117 LEU B N 1
ATOM 1934 C CA . LEU B 1 117 ? 46.78525 25.56491 38.91822 1.000 16.64753 117 LEU B CA 1
ATOM 1935 C C . LEU B 1 117 ? 47.34902 26.94429 39.23818 1.000 14.99058 117 LEU B C 1
ATOM 1936 O O . LEU B 1 117 ? 48.45166 27.28304 38.79436 1.000 15.61947 117 LEU B O 1
ATOM 1941 N N . ARG B 1 118 ? 46.61307 27.75752 40.00130 1.000 12.42584 118 ARG B N 1
ATOM 1942 C CA . ARG B 1 118 ? 47.16801 29.03683 40.43855 1.000 20.48745 118 ARG B CA 1
ATOM 1943 C C . ARG B 1 118 ? 48.35625 28.82641 41.36732 1.000 18.68118 118 ARG B C 1
ATOM 1944 O O . ARG B 1 118 ? 49.33762 29.57681 41.31399 1.000 20.25229 118 ARG B O 1
ATOM 1952 N N . ALA B 1 119 ? 48.27992 27.81252 42.23176 1.000 10.95324 119 ALA B N 1
ATOM 1953 C CA . ALA B 1 119 ? 49.38394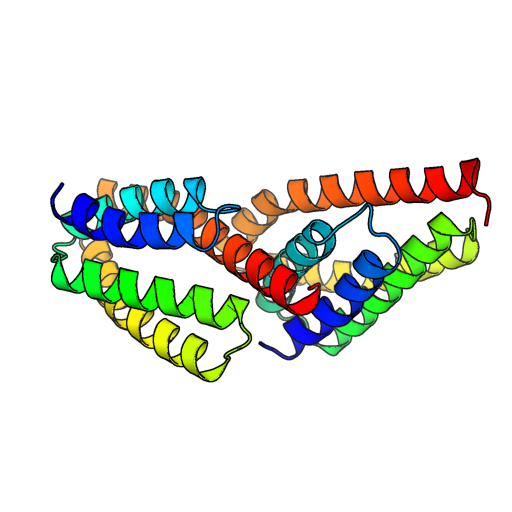 27.51589 43.13678 1.000 19.52126 119 ALA B CA 1
ATOM 1954 C C . ALA B 1 119 ? 50.61214 27.04934 42.37162 1.000 20.09928 119 ALA B C 1
ATOM 1955 O O . ALA B 1 119 ? 51.74346 27.38211 42.73959 1.000 25.28652 119 ALA B O 1
ATOM 1957 N N . GLN B 1 120 ? 50.41022 26.27034 41.30764 1.000 24.13759 120 GLN B N 1
ATOM 1958 C CA . GLN B 1 120 ? 51.54134 25.79973 40.51876 1.000 26.80541 120 GLN B CA 1
ATOM 1959 C C . GLN B 1 120 ? 52.19847 26.93907 39.75165 1.000 22.41353 120 GLN B C 1
ATOM 1960 O O . GLN B 1 120 ? 53.42526 26.95763 39.60229 1.000 30.35459 120 GLN B O 1
ATOM 1966 N N . TYR B 1 121 ? 51.41020 27.90597 39.27902 1.000 19.04686 121 TYR B N 1
ATOM 1967 C CA . TYR B 1 121 ? 51.98993 29.03598 38.55919 1.000 21.40531 121 TYR B CA 1
ATOM 1968 C C . TYR B 1 121 ? 52.81861 29.91956 39.48586 1.000 29.56940 121 TYR B C 1
ATOM 1969 O O . TYR B 1 121 ? 53.93967 30.31240 39.14222 1.000 26.58073 121 TYR B O 1
ATOM 1978 N N . GLU B 1 122 ? 52.29168 30.23555 40.66898 1.000 25.77513 122 GLU B N 1
ATOM 1979 C CA . GLU B 1 122 ? 52.98532 31.16023 41.55839 1.000 29.11140 122 GLU B CA 1
ATOM 1980 C C . GLU B 1 122 ? 54.17257 30.51185 42.26393 1.000 28.22099 122 GLU B C 1
ATOM 1981 O O . GLU B 1 122 ? 55.17802 31.18600 42.51707 1.000 31.55810 122 GLU B O 1
ATOM 1987 N N . ALA B 1 123 ? 54.08930 29.21608 42.57559 1.000 20.02987 123 ALA B N 1
ATOM 1988 C CA . ALA B 1 123 ? 55.17699 28.55311 43.28774 1.000 28.79437 123 ALA B CA 1
ATOM 1989 C C . ALA B 1 123 ? 56.32557 28.17139 42.36341 1.000 36.58332 123 ALA B C 1
ATOM 1990 O O . ALA B 1 123 ? 57.47938 28.12235 42.80593 1.000 35.05034 123 ALA B O 1
ATOM 1992 N N . ARG B 1 124 ? 56.03611 27.90183 41.09366 1.000 26.12592 124 ARG B N 1
ATOM 1993 C CA . ARG B 1 124 ? 57.05814 27.50042 40.13549 1.000 36.02915 124 ARG B CA 1
ATOM 1994 C C . ARG B 1 124 ? 57.43600 28.65959 39.22138 1.000 30.76394 124 ARG B C 1
ATOM 1995 O O . ARG B 1 124 ? 58.60397 28.83060 38.87585 1.000 43.41826 124 ARG B O 1
#

Sequence (247 aa):
LTPLQQAALKWARKLAERFPEELGEEFIAVHLEEARFWEKAGATPEEVDAAGKATLEYYEAIRNGDEEKAVEARKKALDIYNKIVEALKKQPPEVVAAYEAFRPRHEALHRRAEATLRAQYEARGSTPLQQAALKWARKLAERFPELGEEFIAVHLEEARFWEKAGATPEEVDAAGKATLEYYEAIRNGDEEKAVEARKKALDIYNKIVEALKKQPPEVVAAYEAFRPRHEALHRRAEATLRAQYEAR

Foldseek 3Di:
DDLLLVLLQVLQVVQCVVPVVLPCVSSVLSSVVSVLLVQLPHDSVLSNQLSVLVSQLLVCLLAVPPVSNVVSVCSNVVSVVVSVVSSVPGPVVSVVVCVVSVVVVVVSVVVSNVVSNVNCVPVND/DVQLVLLQVLLCVVCVVPVVCNVVSSVLSSVVSVLLVLLPDDSVLSNQLSVLVSQLLVCLLQVVVVSNVVSVVSNVVSVVVSVVSQVPDPPVSVVVCVVSVVSVVVSVVVSSVVSNCNNVVD